Protein AF-A0A8S2XFM6-F1 (afdb_monomer)

Organism: NCBI:txid1234261

Structure (mmCIF, N/CA/C/O backbone):
data_AF-A0A8S2XFM6-F1
#
_entry.id   AF-A0A8S2XFM6-F1
#
loop_
_atom_site.group_PDB
_atom_site.id
_atom_site.type_symbol
_atom_site.label_atom_id
_atom_site.label_alt_id
_atom_site.label_comp_id
_atom_site.label_asym_id
_atom_site.label_entity_id
_atom_site.label_seq_id
_atom_site.pdbx_PDB_ins_code
_atom_site.Cartn_x
_atom_site.Cartn_y
_atom_site.Cartn_z
_atom_site.occupancy
_atom_site.B_iso_or_equiv
_atom_site.auth_seq_id
_atom_site.auth_comp_id
_atom_site.auth_asym_id
_atom_site.auth_atom_id
_atom_site.pdbx_PDB_model_num
ATOM 1 N N . TYR A 1 1 ? 22.076 5.250 -36.187 1.00 33.84 1 TYR A N 1
ATOM 2 C CA . TYR A 1 1 ? 21.238 4.184 -36.767 1.00 33.84 1 TYR A CA 1
ATOM 3 C C . TYR A 1 1 ? 21.844 2.830 -36.434 1.00 33.84 1 TYR A C 1
ATOM 5 O O . TYR A 1 1 ? 22.755 2.388 -37.119 1.00 33.84 1 TYR A O 1
ATOM 13 N N . THR A 1 2 ? 21.359 2.186 -35.376 1.00 26.98 2 THR A N 1
ATOM 14 C CA . THR A 1 2 ? 21.616 0.768 -35.087 1.00 26.98 2 THR A CA 1
ATOM 15 C C . THR A 1 2 ? 20.265 0.102 -34.856 1.00 26.98 2 THR A C 1
ATOM 17 O O . THR A 1 2 ? 19.577 0.386 -33.878 1.00 26.98 2 THR A O 1
ATOM 20 N N . LYS A 1 3 ? 19.882 -0.708 -35.849 1.00 36.84 3 LYS A N 1
ATOM 21 C CA . LYS A 1 3 ? 18.716 -1.589 -35.895 1.00 36.84 3 LYS A CA 1
ATOM 22 C C . LYS A 1 3 ? 18.904 -2.732 -34.899 1.00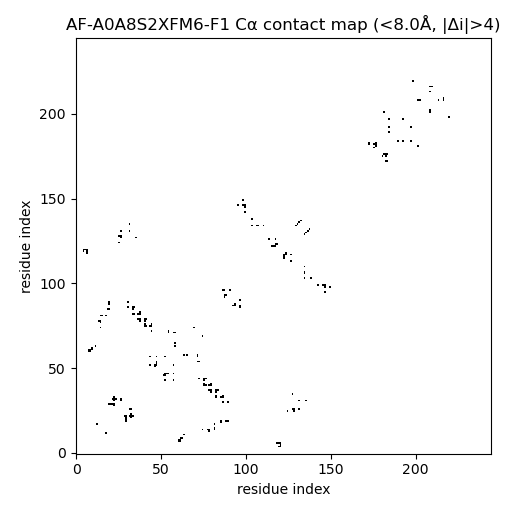 36.84 3 LYS A C 1
ATOM 24 O O . LYS A 1 3 ? 19.622 -3.680 -35.189 1.00 36.84 3 LYS A O 1
ATOM 29 N N . THR A 1 4 ? 18.234 -2.641 -33.770 1.00 32.41 4 THR A N 1
ATOM 30 C CA . THR A 1 4 ? 17.730 -3.788 -33.011 1.00 32.41 4 THR A CA 1
ATOM 31 C C . THR A 1 4 ? 16.447 -3.274 -32.398 1.00 32.41 4 THR A C 1
ATOM 33 O O . THR A 1 4 ? 16.505 -2.264 -31.694 1.00 32.41 4 THR A O 1
ATOM 36 N N . ASP A 1 5 ? 15.311 -3.887 -32.709 1.00 33.56 5 ASP A N 1
ATOM 37 C CA . ASP A 1 5 ? 14.055 -3.582 -32.033 1.00 33.56 5 ASP A CA 1
ATOM 38 C C . ASP A 1 5 ? 14.267 -3.844 -30.540 1.00 33.56 5 ASP A C 1
ATOM 40 O O . ASP A 1 5 ? 14.489 -4.974 -30.111 1.00 33.56 5 ASP A O 1
ATOM 44 N N . ARG A 1 6 ? 14.373 -2.762 -29.765 1.00 42.41 6 ARG A N 1
ATOM 45 C CA . ARG A 1 6 ? 14.670 -2.830 -28.333 1.00 42.41 6 ARG A CA 1
ATOM 46 C C . ARG A 1 6 ? 13.347 -3.011 -27.613 1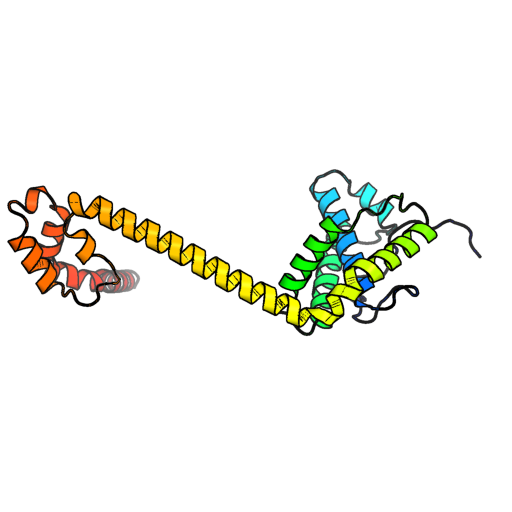.00 42.41 6 ARG A C 1
ATOM 48 O O . ARG A 1 6 ? 12.529 -2.105 -27.687 1.00 42.41 6 ARG A O 1
ATOM 55 N N . PHE A 1 7 ? 13.128 -4.155 -26.976 1.00 35.81 7 PHE A N 1
ATOM 56 C CA . PHE A 1 7 ? 11.939 -4.418 -26.164 1.00 35.81 7 PHE A CA 1
ATOM 57 C C . PHE A 1 7 ? 12.303 -4.368 -24.680 1.00 35.81 7 PHE A C 1
ATOM 59 O O . PHE A 1 7 ? 13.313 -4.950 -24.284 1.00 35.81 7 PHE A O 1
ATOM 66 N N . GLY A 1 8 ? 11.459 -3.726 -23.869 1.00 45.66 8 GLY A N 1
ATOM 67 C CA . GLY A 1 8 ? 11.515 -3.817 -22.410 1.00 45.66 8 GLY A CA 1
ATOM 68 C C . GLY A 1 8 ? 11.900 -2.537 -21.666 1.00 45.66 8 GLY A C 1
ATOM 69 O O . GLY A 1 8 ? 12.249 -1.507 -22.244 1.00 45.66 8 GLY A O 1
ATOM 70 N N . TYR A 1 9 ? 11.791 -2.651 -20.343 1.00 49.25 9 TYR A N 1
ATOM 71 C CA . TYR A 1 9 ? 12.163 -1.667 -19.335 1.00 49.25 9 TYR A CA 1
ATOM 72 C C . TYR A 1 9 ? 13.649 -1.298 -19.472 1.00 49.25 9 TYR A C 1
ATOM 74 O O . TYR A 1 9 ? 14.533 -2.139 -19.315 1.00 49.25 9 TYR A O 1
ATOM 82 N N . HIS A 1 10 ? 13.932 -0.030 -19.767 1.00 53.34 10 HIS A N 1
ATOM 83 C CA . HIS A 1 10 ? 15.290 0.472 -19.967 1.00 53.34 10 HIS A CA 1
ATOM 84 C C . HIS A 1 10 ? 15.589 1.626 -19.019 1.00 53.34 10 HIS A C 1
ATOM 86 O O . HIS A 1 10 ? 15.812 2.757 -19.447 1.00 53.34 10 HIS A O 1
ATOM 92 N N . ASN A 1 11 ? 15.630 1.337 -17.722 1.00 55.06 11 ASN A N 1
ATOM 93 C CA . ASN A 1 11 ? 16.271 2.240 -16.781 1.00 55.06 11 ASN A CA 1
ATOM 94 C C . ASN A 1 11 ? 17.649 1.682 -16.412 1.00 55.06 11 ASN A C 1
ATOM 96 O O . ASN A 1 11 ? 17.785 0.801 -15.574 1.00 55.06 11 ASN A O 1
ATOM 100 N N . SER A 1 12 ? 18.700 2.156 -17.083 1.00 56.75 12 SER A N 1
ATOM 101 C CA . SER A 1 12 ? 20.083 1.815 -16.710 1.00 56.75 12 SER A CA 1
ATOM 102 C C . SER A 1 12 ? 20.593 2.640 -15.526 1.00 56.75 12 SER A C 1
ATOM 104 O O . SER A 1 12 ? 21.687 2.391 -15.018 1.00 56.75 12 SER A O 1
ATOM 106 N N . THR A 1 13 ? 19.833 3.655 -15.124 1.00 66.94 13 THR A N 1
ATOM 107 C CA . THR A 1 13 ? 20.157 4.570 -14.032 1.00 66.94 13 THR A CA 1
ATOM 108 C C . THR A 1 13 ? 19.847 3.901 -12.698 1.00 66.94 13 THR A C 1
ATOM 110 O O . THR A 1 13 ? 18.855 3.187 -12.574 1.00 66.94 13 THR A O 1
ATOM 113 N N . THR A 1 14 ? 20.701 4.097 -11.693 1.00 72.25 14 THR A N 1
ATOM 114 C CA . THR A 1 14 ? 20.430 3.575 -10.346 1.00 72.25 14 THR A CA 1
ATOM 115 C C . THR A 1 14 ? 19.328 4.391 -9.668 1.00 72.25 14 THR A C 1
ATOM 117 O O . THR A 1 14 ? 19.101 5.552 -10.021 1.00 72.25 14 THR A O 1
ATOM 120 N N . ALA A 1 15 ? 18.662 3.806 -8.669 1.00 76.50 15 ALA A N 1
ATOM 121 C CA . ALA A 1 15 ? 17.601 4.470 -7.907 1.00 76.50 15 ALA A CA 1
ATOM 122 C C . ALA A 1 15 ? 18.050 5.831 -7.337 1.00 76.50 15 ALA A C 1
ATOM 124 O O . ALA A 1 15 ? 17.305 6.803 -7.389 1.00 76.50 15 ALA A O 1
ATOM 125 N N . GLU A 1 16 ? 19.304 5.936 -6.892 1.00 76.56 16 GLU A N 1
ATOM 126 C CA . GLU A 1 16 ? 19.903 7.168 -6.352 1.00 76.56 16 GLU A CA 1
ATOM 127 C C . GLU A 1 16 ? 19.892 8.351 -7.331 1.00 76.56 16 GLU A C 1
ATOM 129 O O . GLU A 1 16 ? 19.824 9.499 -6.905 1.00 76.56 16 GLU A O 1
ATOM 134 N N . HIS A 1 17 ? 19.934 8.081 -8.637 1.00 81.25 17 HIS A N 1
ATOM 135 C CA . HIS A 1 17 ? 19.951 9.111 -9.678 1.00 81.25 17 HIS A CA 1
ATOM 136 C C . HIS A 1 17 ? 18.553 9.442 -10.215 1.00 81.25 17 HIS A C 1
ATOM 138 O O . HIS A 1 17 ? 18.427 10.294 -11.090 1.00 81.25 17 HIS A O 1
ATOM 144 N N . SER A 1 18 ? 17.508 8.768 -9.726 1.00 82.06 18 SER A N 1
ATOM 145 C CA . SER A 1 18 ? 16.130 9.032 -10.143 1.00 82.06 18 SER A CA 1
ATOM 146 C C . SER A 1 18 ? 15.598 10.305 -9.481 1.00 82.06 18 SER A C 1
ATOM 148 O O . SER A 1 18 ? 15.635 10.434 -8.255 1.00 82.06 18 SER A O 1
ATOM 150 N N . THR A 1 19 ? 15.072 11.232 -10.284 1.00 85.44 19 THR A N 1
ATOM 151 C CA . THR A 1 19 ? 14.598 12.551 -9.833 1.00 85.44 19 THR A CA 1
ATOM 152 C C . THR A 1 19 ? 13.091 12.732 -9.995 1.00 85.44 19 THR A C 1
ATOM 154 O O . THR A 1 19 ? 12.458 12.121 -10.852 1.00 85.44 19 THR A O 1
ATOM 157 N N . ILE A 1 20 ? 12.486 13.640 -9.232 1.00 83.38 20 ILE A N 1
ATOM 158 C CA . ILE A 1 20 ? 11.045 13.931 -9.318 1.00 83.38 20 ILE A CA 1
ATOM 159 C C . ILE A 1 20 ? 10.577 14.379 -10.720 1.00 83.38 20 ILE A C 1
ATOM 161 O O . ILE A 1 20 ? 9.401 14.256 -11.057 1.00 83.38 20 ILE A O 1
ATOM 165 N N . HIS A 1 21 ? 11.494 14.868 -11.561 1.00 83.19 21 HIS A N 1
ATOM 166 C CA . HIS A 1 21 ? 11.188 15.398 -12.889 1.00 83.19 21 HIS A CA 1
ATOM 167 C C . HIS A 1 21 ? 11.388 14.396 -14.028 1.00 83.19 21 HIS A C 1
ATOM 169 O O . HIS A 1 21 ? 11.011 14.707 -15.162 1.00 83.19 21 HIS A O 1
ATOM 175 N N . ASP A 1 22 ? 11.969 13.220 -13.766 1.00 82.00 22 ASP A N 1
ATOM 176 C CA . ASP A 1 22 ? 12.196 12.251 -14.839 1.00 82.00 22 ASP A CA 1
ATOM 177 C C . ASP A 1 22 ? 10.857 11.784 -15.416 1.00 82.00 22 ASP A C 1
ATOM 179 O O . ASP A 1 22 ? 9.915 11.459 -14.688 1.00 82.00 22 ASP A O 1
ATOM 183 N N . LYS A 1 23 ? 10.792 11.726 -16.745 1.00 83.25 23 LYS A N 1
ATOM 184 C CA . LYS A 1 23 ? 9.661 11.167 -17.478 1.00 83.25 23 LYS A CA 1
ATOM 185 C C . LYS A 1 23 ? 10.080 10.688 -18.859 1.00 83.25 23 LYS A C 1
ATOM 187 O O . LYS A 1 23 ? 11.007 11.234 -19.461 1.00 83.25 23 LYS A O 1
ATOM 192 N N . SER A 1 24 ? 9.342 9.724 -19.398 1.00 81.12 24 SER A N 1
ATOM 193 C CA . SER A 1 24 ? 9.423 9.384 -20.818 1.00 81.12 24 SER A CA 1
ATOM 194 C C . SER A 1 24 ? 8.937 10.556 -21.677 1.00 81.12 24 SER A C 1
ATOM 196 O O . SER A 1 24 ? 7.996 11.259 -21.310 1.00 81.12 24 SER A O 1
ATOM 198 N N . ALA A 1 25 ? 9.551 10.761 -22.846 1.00 81.25 25 ALA A N 1
ATOM 199 C CA . ALA A 1 25 ? 9.266 11.912 -23.711 1.00 81.25 25 ALA A CA 1
ATOM 200 C C . ALA A 1 25 ? 7.799 11.997 -24.176 1.00 81.25 25 ALA A C 1
ATOM 202 O O . ALA A 1 25 ? 7.307 13.083 -24.471 1.00 81.25 25 ALA A O 1
ATOM 203 N N . HIS A 1 26 ? 7.109 10.859 -24.253 1.00 82.12 26 HIS A N 1
ATOM 204 C CA . HIS A 1 26 ? 5.716 10.762 -24.688 1.00 82.12 26 HIS A CA 1
ATOM 205 C C . HIS A 1 26 ? 4.689 10.847 -23.556 1.00 82.12 26 HIS A C 1
ATOM 207 O O . HIS A 1 26 ? 3.500 10.862 -23.865 1.00 82.12 26 HIS A O 1
ATOM 213 N N . LEU A 1 27 ? 5.129 10.886 -22.294 1.00 84.06 27 LEU A N 1
ATOM 214 C CA . LEU A 1 27 ? 4.267 11.084 -21.130 1.00 84.06 27 LEU A CA 1
ATOM 215 C C . LEU A 1 27 ? 4.189 12.569 -20.780 1.00 84.06 27 LEU A C 1
ATOM 217 O O . LEU A 1 27 ? 5.178 13.313 -20.844 1.00 84.06 27 LEU A O 1
ATOM 221 N N . ASN A 1 28 ? 3.006 13.018 -20.382 1.00 83.50 28 ASN A N 1
ATOM 222 C CA . ASN A 1 28 ? 2.765 14.415 -20.060 1.00 83.50 28 ASN A CA 1
ATOM 223 C C . ASN A 1 28 ? 3.267 14.751 -18.656 1.00 83.50 28 ASN A C 1
ATOM 225 O O . ASN A 1 28 ? 3.984 15.746 -18.492 1.00 83.50 28 ASN A O 1
ATOM 229 N N . LYS A 1 29 ? 2.967 13.899 -17.669 1.00 82.31 29 LYS A N 1
ATOM 230 C CA . LYS A 1 29 ? 3.246 14.147 -16.247 1.00 82.31 29 LYS A CA 1
ATOM 231 C C . LYS A 1 29 ? 4.350 13.205 -15.712 1.00 82.31 29 LYS A C 1
ATOM 233 O O . LYS A 1 29 ? 4.309 12.007 -15.986 1.00 82.31 29 LYS A O 1
ATOM 238 N N . PRO A 1 30 ? 5.321 13.700 -14.912 1.00 84.56 30 PRO A N 1
ATOM 239 C CA . PRO A 1 30 ? 6.314 12.847 -14.239 1.00 84.56 30 PRO A CA 1
ATOM 240 C C . PRO A 1 30 ? 5.697 11.794 -13.315 1.00 84.56 30 PRO A C 1
ATOM 242 O O . PRO A 1 30 ? 6.190 10.672 -13.239 1.00 84.56 30 PRO A O 1
ATOM 245 N N . MET A 1 31 ? 4.563 12.119 -12.685 1.00 84.75 31 MET A N 1
ATOM 246 C CA . MET A 1 31 ? 3.794 11.172 -11.873 1.00 84.75 31 MET A CA 1
ATOM 247 C C . MET A 1 31 ? 3.438 9.900 -12.653 1.00 84.75 31 MET A C 1
ATOM 249 O O . MET A 1 31 ? 3.543 8.796 -12.128 1.00 84.75 31 MET A O 1
ATOM 253 N N . SER A 1 32 ? 3.085 10.041 -13.932 1.00 86.06 32 SER A N 1
ATOM 254 C CA . SER A 1 32 ? 2.709 8.914 -14.783 1.00 86.06 32 SER A CA 1
ATOM 255 C C . SER A 1 32 ? 3.846 7.943 -14.995 1.00 86.06 32 SER A C 1
ATOM 257 O O . SER A 1 32 ? 3.671 6.734 -14.865 1.00 86.06 32 SER A O 1
ATOM 259 N N . PHE A 1 33 ? 5.030 8.492 -15.254 1.00 86.75 33 PHE A N 1
ATOM 260 C CA . PHE A 1 33 ? 6.241 7.703 -15.357 1.00 86.75 33 PHE A CA 1
ATOM 261 C C . PHE A 1 33 ? 6.520 6.967 -14.045 1.00 86.75 33 PHE A C 1
ATOM 263 O O . PHE A 1 33 ? 6.713 5.757 -14.066 1.00 86.75 33 PHE A O 1
ATOM 270 N N . ARG A 1 34 ? 6.469 7.666 -12.904 1.00 88.00 34 ARG A N 1
ATOM 271 C CA . ARG A 1 34 ? 6.759 7.080 -11.587 1.00 88.00 34 ARG A CA 1
ATOM 272 C C . ARG A 1 34 ? 5.821 5.940 -11.226 1.00 88.00 34 ARG A C 1
ATOM 274 O O . ARG A 1 34 ? 6.283 4.895 -10.778 1.00 88.00 34 ARG A O 1
ATOM 281 N N . LEU A 1 35 ? 4.529 6.107 -11.481 1.00 87.06 35 LEU A N 1
ATOM 282 C CA . LEU A 1 35 ? 3.547 5.068 -11.205 1.00 87.06 35 LEU A CA 1
ATOM 283 C C . LEU A 1 35 ? 3.766 3.862 -12.114 1.00 87.06 35 LEU A C 1
ATOM 285 O O . LEU A 1 35 ? 3.947 2.765 -11.601 1.00 87.06 35 LEU A O 1
ATOM 289 N N . LEU A 1 36 ? 3.853 4.043 -13.435 1.00 86.44 36 LEU A N 1
ATOM 290 C CA . LEU A 1 36 ? 4.125 2.943 -14.374 1.00 86.44 36 LEU A CA 1
ATOM 291 C C . LEU A 1 36 ? 5.401 2.167 -14.015 1.00 86.44 36 LEU A C 1
ATOM 293 O O . LEU A 1 36 ? 5.438 0.937 -14.080 1.00 86.44 36 LEU A O 1
ATOM 297 N N . HIS A 1 37 ? 6.435 2.887 -13.595 1.00 87.38 37 HIS A N 1
ATOM 298 C CA . HIS A 1 37 ? 7.712 2.333 -13.170 1.00 87.38 37 HIS A CA 1
ATOM 299 C C . HIS A 1 37 ? 7.575 1.499 -11.887 1.00 87.38 37 HIS A C 1
ATOM 301 O O . HIS A 1 37 ? 7.987 0.338 -11.852 1.00 87.38 37 HIS A O 1
ATOM 307 N N . MET A 1 38 ? 6.889 2.039 -10.879 1.00 88.81 38 MET A N 1
ATOM 308 C CA . MET A 1 38 ? 6.550 1.352 -9.631 1.00 88.81 38 MET A CA 1
ATOM 309 C C . MET A 1 38 ? 5.681 0.101 -9.868 1.00 88.81 38 MET A C 1
ATOM 311 O O . MET A 1 38 ? 5.954 -0.966 -9.311 1.00 88.81 38 MET A O 1
ATOM 315 N N . PHE A 1 39 ? 4.667 0.193 -10.733 1.00 86.12 39 PHE A N 1
ATOM 316 C CA . PHE A 1 39 ? 3.824 -0.931 -11.160 1.00 86.12 39 PHE A CA 1
ATOM 317 C C . PHE A 1 39 ? 4.656 -2.028 -11.833 1.00 86.12 39 PHE A C 1
ATOM 319 O O . PHE A 1 39 ? 4.538 -3.206 -11.506 1.00 86.12 39 PHE A O 1
ATOM 326 N N . THR A 1 40 ? 5.552 -1.648 -12.739 1.00 87.19 40 THR A N 1
ATOM 327 C CA . THR A 1 40 ? 6.415 -2.604 -13.441 1.00 87.19 40 THR A CA 1
ATOM 328 C C . THR A 1 40 ? 7.343 -3.334 -12.465 1.00 87.19 40 THR A C 1
ATOM 330 O O . THR A 1 40 ? 7.458 -4.560 -12.511 1.00 87.19 40 THR A O 1
ATOM 333 N N . HIS A 1 41 ? 7.960 -2.609 -11.528 1.00 87.81 41 HIS A N 1
ATOM 334 C CA . HIS A 1 41 ? 8.828 -3.200 -10.510 1.00 87.81 41 HIS A CA 1
ATOM 335 C C . HIS A 1 41 ? 8.099 -4.127 -9.552 1.00 87.81 41 HIS A C 1
ATOM 337 O O . HIS A 1 41 ? 8.576 -5.233 -9.304 1.00 87.81 41 HIS A O 1
ATOM 343 N N . SER A 1 42 ? 6.944 -3.703 -9.037 1.00 89.31 42 SER A N 1
ATOM 344 C CA . SER A 1 42 ? 6.137 -4.535 -8.140 1.00 89.31 42 SER A CA 1
ATOM 345 C C . SER A 1 42 ? 5.703 -5.836 -8.814 1.00 89.31 42 SER A C 1
ATOM 347 O O . SER A 1 42 ? 5.806 -6.891 -8.194 1.00 89.31 42 SER A O 1
ATOM 349 N N . MET A 1 43 ? 5.334 -5.802 -10.099 1.00 87.38 43 MET A N 1
ATOM 350 C CA . MET A 1 43 ? 5.009 -7.015 -10.855 1.00 87.38 43 MET A CA 1
ATOM 351 C C . MET A 1 43 ? 6.211 -7.952 -11.015 1.00 87.38 43 MET A C 1
ATOM 353 O O . MET A 1 43 ? 6.069 -9.155 -10.807 1.00 87.38 43 MET A O 1
ATOM 357 N N . PHE A 1 44 ? 7.406 -7.440 -11.329 1.00 88.19 44 PHE A N 1
ATOM 358 C CA . PHE A 1 44 ? 8.602 -8.288 -11.409 1.00 88.19 44 PHE A CA 1
ATOM 359 C C . PHE A 1 44 ? 9.002 -8.880 -10.056 1.00 88.19 44 PHE A C 1
ATOM 361 O O . PHE A 1 44 ? 9.345 -10.061 -9.991 1.00 88.19 44 PHE A O 1
ATOM 368 N N . ILE A 1 45 ? 8.920 -8.093 -8.979 1.00 89.00 45 ILE A N 1
ATOM 369 C CA . ILE A 1 45 ? 9.167 -8.570 -7.613 1.00 89.00 45 ILE A CA 1
ATOM 370 C C . ILE A 1 45 ? 8.173 -9.681 -7.264 1.00 89.00 45 ILE A C 1
ATOM 372 O O . ILE A 1 45 ? 8.595 -10.750 -6.831 1.00 89.00 45 ILE A O 1
ATOM 376 N N . LEU A 1 46 ? 6.879 -9.466 -7.514 1.00 89.62 46 LEU A N 1
ATOM 377 C CA . LEU A 1 46 ? 5.827 -10.441 -7.234 1.00 89.62 46 LEU A CA 1
ATOM 378 C C . LEU A 1 46 ? 6.045 -11.748 -8.004 1.00 89.62 46 LEU A C 1
ATOM 380 O O . LEU A 1 46 ? 6.024 -12.825 -7.414 1.00 89.62 46 LEU A O 1
ATOM 384 N N . LEU A 1 47 ? 6.283 -11.671 -9.315 1.00 88.62 47 LEU A N 1
ATOM 385 C CA . LEU A 1 47 ? 6.504 -12.855 -10.150 1.00 88.62 47 LEU A CA 1
ATOM 386 C C . LEU A 1 47 ? 7.749 -13.642 -9.720 1.00 88.62 47 LEU A C 1
ATOM 388 O O . LEU A 1 47 ? 7.740 -14.874 -9.756 1.00 88.62 47 LEU A O 1
ATOM 392 N N . TYR A 1 48 ? 8.797 -12.951 -9.276 1.00 88.06 48 TYR A N 1
ATOM 393 C CA . TYR A 1 48 ? 9.987 -13.580 -8.714 1.00 88.06 48 TYR A CA 1
ATOM 394 C C . TYR A 1 48 ? 9.716 -14.244 -7.357 1.00 88.06 48 TYR A C 1
ATOM 396 O O . TYR A 1 48 ? 10.070 -15.405 -7.159 1.00 88.06 48 TYR A O 1
ATOM 404 N N . GLU A 1 49 ? 9.049 -13.553 -6.427 1.00 88.00 49 GLU A N 1
ATOM 405 C CA . GLU A 1 49 ? 8.726 -14.098 -5.098 1.00 88.00 49 GLU A CA 1
ATOM 406 C C . GLU A 1 49 ? 7.779 -15.306 -5.185 1.00 88.00 49 GLU A C 1
ATOM 408 O O . GLU A 1 49 ? 7.918 -16.270 -4.428 1.00 88.00 49 GLU A O 1
ATOM 413 N N . LEU A 1 50 ? 6.885 -15.311 -6.175 1.00 92.12 50 LEU A N 1
ATOM 414 C CA . LEU A 1 50 ? 6.016 -16.441 -6.509 1.00 92.12 50 LEU A CA 1
ATOM 415 C C . LEU A 1 50 ? 6.712 -17.550 -7.321 1.00 92.12 50 LEU A C 1
ATOM 417 O O . LEU A 1 50 ? 6.076 -18.553 -7.642 1.00 92.12 50 LEU A O 1
ATOM 421 N N . LYS A 1 51 ? 8.008 -17.408 -7.627 1.00 89.75 51 LYS A N 1
ATOM 422 C CA . LYS A 1 51 ? 8.828 -18.370 -8.389 1.00 89.75 51 LYS A CA 1
ATOM 423 C C . LYS A 1 51 ? 8.366 -18.609 -9.833 1.00 89.75 51 LYS A C 1
ATOM 425 O O . LYS A 1 51 ? 8.686 -19.645 -10.411 1.00 89.75 51 LYS A O 1
ATOM 430 N N . TYR A 1 52 ? 7.643 -17.658 -10.425 1.00 89.31 52 TYR A N 1
ATOM 431 C CA . TYR A 1 52 ? 7.355 -17.655 -11.865 1.00 89.31 52 TYR A CA 1
ATOM 432 C C . TYR A 1 52 ? 8.540 -17.148 -12.693 1.00 89.31 52 TYR A C 1
ATOM 434 O O . TYR A 1 52 ? 8.637 -17.485 -13.869 1.00 89.31 52 TYR A O 1
ATOM 442 N N . LEU A 1 53 ? 9.428 -16.351 -12.088 1.00 87.44 53 LEU A N 1
ATOM 443 C CA . LEU A 1 53 ? 10.673 -15.876 -12.692 1.00 87.44 53 LEU A CA 1
ATOM 444 C C . LEU A 1 53 ? 11.871 -16.317 -11.849 1.00 87.44 53 LEU A C 1
ATOM 446 O O . LEU A 1 53 ? 11.839 -16.229 -10.621 1.00 87.44 53 LEU A O 1
ATOM 450 N N . SER A 1 54 ? 12.934 -16.760 -12.513 1.00 87.06 54 SER A N 1
ATOM 451 C CA . SER A 1 54 ? 14.245 -16.982 -11.903 1.00 87.06 54 SER A CA 1
ATOM 452 C C . SER A 1 54 ? 15.083 -15.697 -11.880 1.00 87.06 54 SER A C 1
ATOM 454 O O . SER A 1 54 ? 14.742 -14.694 -12.512 1.00 87.06 54 SER A O 1
ATOM 456 N N . GLU A 1 55 ? 16.213 -15.717 -11.166 1.00 84.06 55 GLU A N 1
ATOM 457 C CA . GLU A 1 55 ? 17.173 -14.603 -11.196 1.00 84.06 55 GLU A CA 1
ATOM 458 C C . GLU A 1 55 ? 17.689 -14.363 -12.626 1.00 84.06 55 GLU A C 1
ATOM 460 O O . GLU A 1 55 ? 17.771 -13.218 -13.061 1.00 84.06 55 GLU A O 1
ATOM 465 N N . ASP A 1 56 ? 17.953 -15.429 -13.390 1.00 84.25 56 ASP A N 1
ATOM 466 C CA . ASP A 1 56 ? 18.423 -15.335 -14.777 1.00 84.25 56 ASP A CA 1
ATOM 467 C C . ASP A 1 56 ? 17.377 -14.696 -15.702 1.00 84.25 56 ASP A C 1
ATOM 469 O O . ASP A 1 56 ? 17.733 -13.914 -16.590 1.00 84.25 56 ASP A O 1
ATOM 473 N N . ASP A 1 57 ? 16.089 -14.974 -15.476 1.00 84.25 57 ASP A N 1
ATOM 474 C CA . ASP A 1 57 ? 14.997 -14.333 -16.215 1.00 84.25 57 ASP A CA 1
ATOM 475 C C . ASP A 1 57 ? 14.951 -12.830 -15.921 1.00 84.25 57 ASP A C 1
ATOM 477 O O . ASP A 1 57 ? 14.849 -12.015 -16.840 1.00 84.25 57 ASP A O 1
ATOM 481 N N . LEU A 1 58 ? 15.094 -12.435 -14.651 1.00 81.69 58 LEU A N 1
ATOM 482 C CA . LEU A 1 58 ? 15.143 -11.023 -14.266 1.00 81.69 58 LEU A CA 1
ATOM 483 C C . LEU A 1 58 ? 16.362 -10.298 -14.853 1.00 81.69 58 LEU A C 1
ATOM 485 O O . LEU A 1 58 ? 16.240 -9.153 -15.297 1.00 81.69 58 LEU A O 1
ATOM 489 N N . ILE A 1 59 ? 17.530 -10.946 -14.887 1.00 80.94 59 ILE A N 1
ATOM 490 C CA . ILE A 1 59 ? 18.745 -10.399 -15.514 1.00 80.94 59 ILE A CA 1
ATOM 491 C C . ILE A 1 59 ? 18.492 -10.115 -16.997 1.00 80.94 59 ILE A C 1
ATOM 493 O O . ILE A 1 59 ? 18.822 -9.031 -17.489 1.00 80.94 59 ILE A O 1
ATOM 497 N N . GLN A 1 60 ? 17.883 -11.069 -17.705 1.00 79.00 60 GLN A N 1
ATOM 498 C CA . GLN A 1 60 ? 17.560 -10.923 -19.122 1.00 79.00 60 GLN A CA 1
ATOM 499 C C . GLN A 1 60 ? 16.527 -9.817 -19.363 1.00 79.00 60 GLN A C 1
ATOM 501 O O . GLN A 1 60 ? 16.734 -8.972 -20.234 1.00 79.00 60 GLN A O 1
ATOM 506 N N . LEU A 1 61 ? 15.453 -9.777 -18.570 1.00 75.50 61 LEU A N 1
ATOM 507 C CA . LEU A 1 61 ? 14.369 -8.799 -18.707 1.00 75.50 61 LEU A CA 1
ATOM 508 C C . LEU A 1 61 ? 14.817 -7.364 -18.410 1.00 75.50 61 LEU A C 1
ATOM 510 O O . LEU A 1 61 ? 14.401 -6.436 -19.100 1.00 75.50 61 LEU A O 1
ATOM 514 N N . THR A 1 62 ? 15.686 -7.174 -17.416 1.00 71.69 62 THR A N 1
ATOM 515 C CA . THR A 1 62 ? 16.226 -5.849 -17.055 1.00 71.69 62 THR A CA 1
ATOM 516 C C . THR A 1 62 ? 17.416 -5.429 -17.923 1.00 71.69 62 THR A C 1
ATOM 518 O O . THR A 1 62 ? 17.878 -4.291 -17.829 1.00 71.69 62 THR A O 1
ATOM 521 N N . GLN A 1 63 ? 17.929 -6.337 -18.766 1.00 67.69 63 GLN A N 1
ATOM 522 C CA . GLN A 1 63 ? 19.092 -6.148 -19.643 1.00 67.69 63 GLN A CA 1
ATOM 523 C C . GLN A 1 63 ? 20.320 -5.559 -18.929 1.00 67.69 63 GLN A C 1
ATOM 525 O O . GLN A 1 63 ? 21.153 -4.862 -19.524 1.00 67.69 63 GLN A O 1
ATOM 530 N N . ARG A 1 64 ? 20.450 -5.822 -17.627 1.00 62.03 64 ARG A N 1
ATOM 531 C CA . ARG A 1 64 ? 21.510 -5.240 -16.814 1.00 62.03 64 ARG A CA 1
ATOM 532 C C . ARG A 1 64 ? 22.784 -6.059 -16.994 1.00 62.03 64 ARG A C 1
ATOM 534 O O . ARG A 1 64 ? 22.828 -7.245 -16.683 1.00 62.03 64 ARG A O 1
ATOM 541 N N . LYS A 1 65 ? 23.870 -5.413 -17.433 1.00 53.72 65 LYS A N 1
ATOM 542 C CA . LYS A 1 65 ? 25.220 -5.956 -17.221 1.00 53.72 65 LYS A CA 1
ATOM 543 C C . LYS A 1 65 ? 25.525 -5.830 -15.734 1.00 53.72 65 LYS A C 1
ATOM 545 O O . LYS A 1 65 ? 25.951 -4.768 -15.284 1.00 53.72 65 LYS A O 1
ATOM 550 N N . ILE A 1 66 ? 25.252 -6.876 -14.964 1.00 53.16 66 ILE A N 1
ATOM 551 C CA . ILE A 1 66 ? 25.583 -6.910 -13.539 1.00 53.16 66 ILE A CA 1
ATOM 552 C C . ILE A 1 66 ? 27.096 -7.047 -13.413 1.00 53.16 66 ILE A C 1
ATOM 554 O O . ILE A 1 66 ? 27.647 -8.133 -13.304 1.00 53.16 66 ILE A O 1
ATOM 558 N N . ASN A 1 67 ? 27.776 -5.909 -13.443 1.00 51.78 67 ASN A N 1
ATOM 559 C CA . ASN A 1 67 ? 29.110 -5.773 -12.890 1.00 51.78 67 ASN A CA 1
ATOM 560 C C . ASN A 1 67 ? 28.937 -5.183 -11.493 1.00 51.78 67 ASN A C 1
ATOM 562 O O . ASN A 1 67 ? 29.126 -3.981 -11.350 1.00 51.78 67 ASN A O 1
ATOM 566 N N . THR A 1 68 ? 28.466 -5.957 -10.507 1.00 48.06 68 THR A N 1
ATOM 567 C CA . THR A 1 68 ? 28.651 -5.724 -9.054 1.00 48.06 68 THR A CA 1
ATOM 568 C C . THR A 1 68 ? 27.804 -6.682 -8.208 1.00 48.06 68 THR A C 1
ATOM 570 O O . THR A 1 68 ? 26.780 -7.197 -8.629 1.00 48.06 68 THR A O 1
ATOM 573 N N . THR A 1 69 ? 28.281 -6.896 -6.990 1.00 50.53 69 THR A N 1
ATOM 574 C CA . THR A 1 69 ? 27.882 -7.743 -5.853 1.00 50.53 69 THR A CA 1
ATOM 575 C C . THR A 1 69 ? 26.414 -7.732 -5.370 1.00 50.53 69 THR A C 1
ATOM 577 O O . THR A 1 69 ? 26.149 -8.259 -4.291 1.00 50.53 69 THR A O 1
ATOM 580 N N . SER A 1 70 ? 25.450 -7.171 -6.104 1.00 63.78 70 SER A N 1
ATOM 581 C CA . SER A 1 70 ? 24.059 -6.990 -5.642 1.00 63.78 70 SER A CA 1
ATOM 582 C C . SER A 1 70 ? 23.055 -7.745 -6.521 1.00 63.78 70 SER A C 1
ATOM 584 O O . SER A 1 70 ? 23.147 -7.679 -7.745 1.00 63.78 70 SER A O 1
ATOM 586 N N . SER A 1 71 ? 22.081 -8.433 -5.909 1.00 78.69 71 SER A N 1
ATOM 587 C CA . SER A 1 71 ? 21.035 -9.181 -6.631 1.00 78.69 71 SER A CA 1
ATOM 588 C C . SER A 1 71 ? 20.099 -8.261 -7.429 1.00 78.69 71 SER A C 1
ATOM 590 O O . SER A 1 71 ? 19.883 -7.100 -7.063 1.00 78.69 71 SER A O 1
ATOM 592 N N . VAL A 1 72 ? 19.507 -8.773 -8.515 1.00 79.62 72 VAL A N 1
ATOM 593 C CA . VAL A 1 72 ? 18.512 -8.034 -9.317 1.00 79.62 72 VAL A CA 1
ATOM 594 C C . VAL A 1 72 ? 17.266 -7.749 -8.497 1.00 79.62 72 VAL A C 1
ATOM 596 O O . VAL A 1 72 ? 16.687 -6.671 -8.609 1.00 79.62 72 VAL A O 1
ATOM 599 N N . ASN A 1 73 ? 16.897 -8.670 -7.607 1.00 82.19 73 ASN A N 1
ATOM 600 C CA . ASN A 1 73 ? 15.801 -8.456 -6.672 1.00 82.19 73 ASN A CA 1
ATOM 601 C C . ASN A 1 73 ? 16.018 -7.204 -5.800 1.00 82.19 73 ASN A C 1
ATOM 603 O O . ASN A 1 73 ? 15.112 -6.384 -5.676 1.00 82.19 73 ASN A O 1
ATOM 607 N N . LEU A 1 74 ? 17.228 -7.012 -5.258 1.00 85.44 74 LEU A N 1
ATOM 608 C CA . LEU A 1 74 ? 17.551 -5.828 -4.455 1.00 85.44 74 LEU A CA 1
ATOM 609 C C . LEU A 1 74 ? 17.480 -4.544 -5.289 1.00 85.44 74 LEU A C 1
ATOM 611 O O . LEU A 1 74 ? 16.990 -3.522 -4.821 1.00 85.44 74 LEU A O 1
ATOM 615 N N . TYR A 1 75 ? 17.928 -4.598 -6.543 1.00 83.56 75 TYR A N 1
ATOM 616 C CA . TYR A 1 75 ? 17.804 -3.475 -7.469 1.00 83.56 75 TYR A CA 1
ATOM 617 C C . TYR A 1 75 ? 16.341 -3.073 -7.702 1.00 83.56 75 TYR A C 1
ATOM 619 O O . TYR A 1 75 ? 16.011 -1.894 -7.574 1.00 83.56 75 TYR A O 1
ATOM 627 N N . LEU A 1 76 ? 15.468 -4.043 -7.989 1.00 86.81 76 LEU A N 1
ATOM 628 C CA . LEU A 1 76 ? 14.040 -3.795 -8.200 1.00 86.81 76 LEU A CA 1
ATOM 629 C C . LEU A 1 76 ? 13.382 -3.220 -6.940 1.00 86.81 76 LEU A C 1
ATOM 631 O O . LEU A 1 76 ? 12.616 -2.265 -7.040 1.00 86.81 76 LEU A O 1
ATOM 635 N N . LYS A 1 77 ? 13.718 -3.756 -5.758 1.00 89.44 77 LYS A N 1
ATOM 636 C CA . LYS A 1 77 ? 13.213 -3.262 -4.466 1.00 89.44 77 LYS A CA 1
ATOM 637 C C . LYS A 1 77 ? 13.629 -1.817 -4.205 1.00 89.44 77 LYS A C 1
ATOM 639 O O . LYS A 1 77 ? 12.770 -0.986 -3.935 1.00 89.44 77 LYS A O 1
ATOM 644 N N . ASN A 1 78 ? 14.907 -1.492 -4.399 1.00 89.50 78 ASN A N 1
ATOM 645 C CA . ASN A 1 78 ? 15.405 -0.128 -4.212 1.00 89.50 78 ASN A CA 1
ATOM 646 C C . ASN A 1 78 ? 14.730 0.871 -5.161 1.00 89.50 78 ASN A C 1
ATOM 648 O O . ASN A 1 78 ? 14.438 1.999 -4.770 1.00 89.50 78 ASN A O 1
ATOM 652 N N . HIS A 1 79 ? 14.482 0.479 -6.415 1.00 87.94 79 HIS A N 1
ATOM 653 C CA . HIS A 1 79 ? 13.754 1.341 -7.340 1.00 87.94 79 HIS A CA 1
ATOM 654 C C . HIS A 1 79 ? 12.285 1.495 -6.957 1.00 87.94 79 HIS A C 1
ATOM 656 O O . HIS A 1 79 ? 11.796 2.617 -6.958 1.00 87.94 79 HIS A O 1
ATOM 662 N N . PHE A 1 80 ? 11.605 0.408 -6.587 1.00 90.94 80 PHE A N 1
ATOM 663 C CA . PHE A 1 80 ? 10.228 0.467 -6.103 1.00 90.94 80 PHE A CA 1
ATOM 664 C C . PHE A 1 80 ? 10.091 1.413 -4.900 1.00 90.94 80 PHE A C 1
ATOM 666 O O . PHE A 1 80 ? 9.253 2.310 -4.918 1.00 90.94 80 PHE A O 1
ATOM 673 N N . GLU A 1 81 ? 10.953 1.273 -3.889 1.00 91.19 81 GLU A N 1
ATOM 674 C CA . GLU A 1 81 ? 10.969 2.152 -2.714 1.00 91.19 81 GLU A CA 1
ATOM 675 C C . GLU A 1 81 ? 11.225 3.614 -3.096 1.00 91.19 81 GLU A C 1
ATOM 677 O O . GLU A 1 81 ? 10.551 4.519 -2.598 1.00 91.19 81 GLU A O 1
ATOM 682 N N . LYS A 1 82 ? 12.159 3.854 -4.024 1.00 91.06 82 LYS A N 1
ATOM 683 C CA . LYS A 1 82 ? 12.446 5.202 -4.514 1.00 91.06 82 LYS A CA 1
ATOM 684 C C . LYS A 1 82 ? 11.273 5.801 -5.284 1.00 91.06 82 LYS A C 1
ATOM 686 O O . LYS A 1 82 ? 10.989 6.983 -5.109 1.00 91.06 82 LYS A O 1
ATOM 691 N N . ASP A 1 83 ? 10.593 5.025 -6.120 1.00 89.06 83 ASP A N 1
ATOM 692 C CA . ASP A 1 83 ? 9.414 5.501 -6.841 1.00 89.06 83 ASP A CA 1
ATOM 693 C C . ASP A 1 83 ? 8.270 5.819 -5.871 1.00 89.06 83 ASP A C 1
ATOM 695 O O . ASP A 1 83 ? 7.667 6.878 -6.009 1.00 89.06 83 ASP A O 1
ATOM 699 N N . CYS A 1 84 ? 8.036 4.992 -4.843 1.00 88.25 84 CYS A N 1
ATOM 700 C CA . CYS A 1 84 ? 7.088 5.297 -3.764 1.00 88.25 84 CYS A CA 1
ATOM 701 C C . CYS A 1 84 ? 7.416 6.633 -3.082 1.00 88.25 84 CYS A C 1
ATOM 703 O O . CYS A 1 84 ? 6.538 7.481 -2.927 1.00 88.25 84 CYS A O 1
ATOM 705 N N . GLN A 1 85 ? 8.686 6.846 -2.718 1.00 89.88 85 GLN A N 1
ATOM 706 C CA . GLN A 1 85 ? 9.139 8.105 -2.127 1.00 89.88 85 GLN A CA 1
ATOM 707 C C . GLN A 1 85 ? 8.856 9.293 -3.059 1.00 89.88 85 GLN A C 1
ATOM 709 O O . GLN A 1 85 ? 8.284 10.290 -2.631 1.00 89.88 85 GLN A O 1
ATOM 714 N N . LEU A 1 86 ? 9.234 9.186 -4.336 1.00 89.19 86 LEU A N 1
ATOM 715 C CA . LEU A 1 86 ? 9.046 10.259 -5.313 1.00 89.19 86 LEU A CA 1
ATOM 716 C C . LEU A 1 86 ? 7.563 10.538 -5.585 1.00 89.19 86 LEU A C 1
ATOM 718 O O . LEU A 1 86 ? 7.197 11.690 -5.782 1.00 89.19 86 LEU A O 1
ATOM 722 N N . VAL A 1 87 ? 6.701 9.518 -5.571 1.00 86.75 87 VAL A N 1
ATOM 723 C CA . VAL A 1 87 ? 5.246 9.704 -5.665 1.00 86.75 87 VAL A CA 1
ATOM 724 C C . VAL A 1 87 ? 4.741 10.530 -4.485 1.00 86.75 87 VAL A C 1
ATOM 726 O O . VAL A 1 87 ? 4.024 11.503 -4.703 1.00 86.75 87 VAL A O 1
ATOM 729 N N . TYR A 1 88 ? 5.140 10.202 -3.254 1.00 85.06 88 TYR A N 1
ATOM 730 C CA . TYR A 1 88 ? 4.732 10.975 -2.077 1.00 85.06 88 TYR A CA 1
ATOM 731 C C . TYR A 1 88 ? 5.252 12.415 -2.102 1.00 85.06 88 TYR A C 1
ATOM 733 O O . TYR A 1 88 ? 4.505 13.329 -1.759 1.00 85.06 88 TYR A O 1
ATOM 741 N N . GLU A 1 89 ? 6.474 12.633 -2.594 1.00 85.88 89 GLU A N 1
ATOM 742 C CA . GLU A 1 89 ? 7.015 13.979 -2.811 1.00 85.88 89 GLU A CA 1
ATOM 743 C C . GLU A 1 89 ? 6.203 14.773 -3.852 1.00 85.88 89 GLU A C 1
ATOM 745 O O . GLU A 1 89 ? 5.969 15.962 -3.655 1.00 85.88 89 GLU A O 1
ATOM 750 N N . ILE A 1 90 ? 5.732 14.144 -4.939 1.00 81.75 90 ILE A N 1
ATOM 751 C CA . ILE A 1 90 ? 4.888 14.817 -5.948 1.00 81.75 90 ILE A CA 1
ATOM 752 C C . ILE A 1 90 ? 3.513 15.179 -5.377 1.00 81.75 90 ILE A C 1
ATOM 754 O O . ILE A 1 90 ? 2.953 16.209 -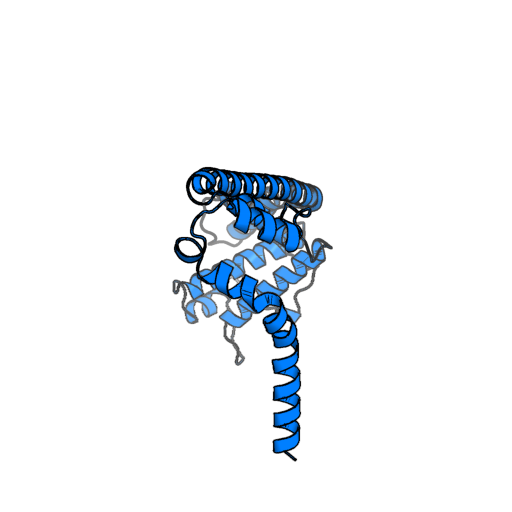5.748 1.00 81.75 90 ILE A O 1
ATOM 758 N N . LEU A 1 91 ? 2.957 14.330 -4.512 1.00 78.00 91 LEU A N 1
ATOM 759 C CA . LEU A 1 91 ? 1.653 14.563 -3.889 1.00 78.00 91 LEU A CA 1
ATOM 760 C C . LEU A 1 91 ? 1.690 15.626 -2.783 1.00 78.00 91 LEU A C 1
ATOM 762 O O . LEU A 1 91 ? 0.623 16.053 -2.350 1.00 78.00 91 LEU A O 1
ATOM 766 N N . ASP A 1 92 ? 2.881 16.034 -2.328 1.00 75.44 92 ASP A N 1
ATOM 767 C CA . ASP A 1 92 ? 3.079 16.935 -1.182 1.00 75.44 92 ASP A CA 1
ATOM 768 C C . ASP A 1 92 ? 2.367 16.446 0.102 1.00 75.44 92 ASP A C 1
ATOM 770 O O . ASP A 1 92 ? 1.992 17.223 0.979 1.00 75.44 92 ASP A O 1
ATOM 774 N N . ASP A 1 93 ? 2.164 15.127 0.227 1.00 67.69 93 ASP A N 1
ATOM 775 C CA . ASP A 1 93 ? 1.526 14.503 1.390 1.00 67.69 93 ASP A CA 1
ATOM 776 C C . ASP A 1 93 ? 2.079 13.093 1.658 1.00 67.69 93 ASP A C 1
ATOM 778 O O . ASP A 1 93 ? 1.578 12.067 1.180 1.00 67.69 93 ASP A O 1
ATOM 782 N N . ASN A 1 94 ? 3.108 13.048 2.506 1.00 62.94 94 ASN A N 1
ATOM 783 C CA . ASN A 1 94 ? 3.748 11.810 2.958 1.00 62.94 94 ASN A CA 1
ATOM 784 C C . ASN A 1 94 ? 2.850 10.938 3.850 1.00 62.94 94 ASN A C 1
ATOM 786 O O . ASN A 1 94 ? 3.143 9.758 4.037 1.00 62.94 94 ASN A O 1
ATOM 790 N N . ASN A 1 95 ? 1.779 1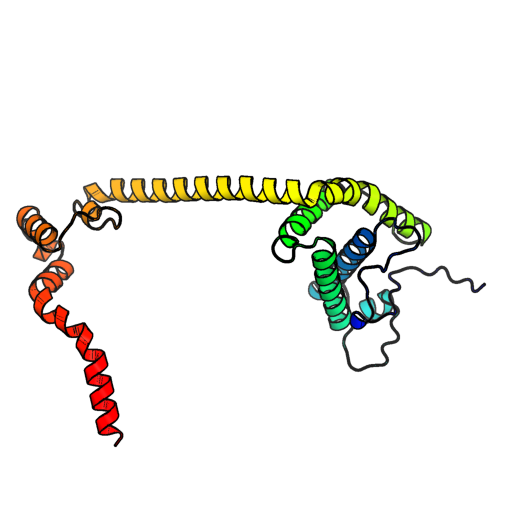1.491 4.424 1.00 63.59 95 ASN A N 1
ATOM 791 C CA . ASN A 1 95 ? 0.948 10.772 5.384 1.00 63.59 95 ASN A CA 1
ATOM 792 C C . ASN A 1 95 ? -0.255 10.106 4.728 1.00 63.59 95 ASN A C 1
ATOM 794 O O . ASN A 1 95 ? -0.721 9.098 5.251 1.00 63.59 95 ASN A O 1
ATOM 798 N N . THR A 1 96 ? -0.765 10.628 3.610 1.00 66.88 96 THR A N 1
ATOM 799 C CA . THR A 1 96 ? -2.003 10.109 3.000 1.00 66.88 96 THR A CA 1
ATOM 800 C C . THR A 1 96 ? -1.856 9.610 1.567 1.00 66.88 96 THR A C 1
ATOM 802 O O . THR A 1 96 ? -2.774 8.960 1.066 1.00 66.88 96 THR A O 1
ATOM 805 N N . GLY A 1 97 ? -0.687 9.776 0.935 1.00 70.56 97 GLY A N 1
ATOM 806 C CA . GLY A 1 97 ? -0.449 9.294 -0.430 1.00 70.56 97 GLY A CA 1
ATOM 807 C C . GLY A 1 97 ? -0.722 7.796 -0.636 1.00 70.56 97 GLY A C 1
ATOM 808 O O . GLY A 1 97 ? -1.130 7.382 -1.718 1.00 70.56 97 GLY A O 1
ATOM 809 N N . HIS A 1 98 ? -0.582 6.972 0.408 1.00 77.69 98 HIS A N 1
ATOM 810 C CA . HIS A 1 98 ? -0.901 5.541 0.356 1.00 77.69 98 HIS A CA 1
ATOM 811 C C . HIS A 1 98 ? -2.401 5.256 0.132 1.00 77.69 98 HIS A C 1
ATOM 813 O O . HIS A 1 98 ? -2.741 4.256 -0.499 1.00 77.69 98 HIS A O 1
ATOM 819 N N . ILE A 1 99 ? -3.299 6.131 0.607 1.00 73.00 99 ILE A N 1
ATOM 820 C CA . ILE A 1 99 ? -4.755 6.028 0.391 1.00 73.00 99 ILE A CA 1
ATOM 821 C C . ILE A 1 99 ? -5.067 6.246 -1.088 1.00 73.00 99 ILE A C 1
ATOM 823 O O . ILE A 1 99 ? -5.831 5.491 -1.690 1.00 73.00 99 ILE A O 1
ATOM 827 N N . TRP A 1 100 ? -4.436 7.258 -1.683 1.00 75.69 100 TRP A N 1
ATOM 828 C CA . TRP A 1 100 ? -4.593 7.544 -3.102 1.00 75.69 100 TRP A CA 1
ATOM 829 C C . TRP A 1 100 ? -4.040 6.417 -3.972 1.00 75.69 100 TRP A C 1
ATOM 831 O O . TRP A 1 100 ? -4.726 5.964 -4.883 1.00 75.69 100 TRP A O 1
ATOM 841 N N . LEU A 1 101 ? -2.856 5.890 -3.637 1.00 78.38 101 LEU A N 1
ATOM 842 C CA . LEU A 1 101 ? -2.302 4.713 -4.308 1.00 78.38 101 LEU A CA 1
ATOM 843 C C . LEU A 1 101 ? -3.265 3.524 -4.250 1.00 78.38 101 LEU A C 1
ATOM 845 O O . LEU A 1 101 ? -3.546 2.928 -5.283 1.00 78.38 101 LEU A O 1
ATOM 849 N N . TYR A 1 102 ? -3.815 3.204 -3.075 1.00 76.12 102 TYR A N 1
ATOM 850 C CA . TYR A 1 102 ? -4.790 2.121 -2.915 1.00 76.12 102 TYR A CA 1
ATOM 851 C C . TYR A 1 102 ? -6.017 2.297 -3.823 1.00 76.12 102 TYR A C 1
ATOM 853 O O . TYR A 1 102 ? -6.420 1.360 -4.515 1.00 76.12 102 TYR A O 1
ATOM 861 N N . LYS A 1 103 ? -6.587 3.506 -3.870 1.00 73.94 103 LYS A N 1
ATOM 862 C CA . LYS A 1 103 ? -7.729 3.812 -4.740 1.00 73.94 103 LYS A CA 1
ATOM 863 C C . LYS A 1 103 ? -7.364 3.687 -6.219 1.00 73.94 103 LYS A C 1
ATOM 865 O O . LYS A 1 103 ? -8.117 3.078 -6.977 1.00 73.94 103 LYS A O 1
ATOM 870 N N . LEU A 1 104 ? -6.193 4.190 -6.604 1.00 77.62 104 LEU A N 1
ATOM 871 C CA . LEU A 1 104 ? -5.674 4.084 -7.963 1.00 77.62 104 LEU A CA 1
ATOM 872 C C . LEU A 1 104 ? -5.501 2.618 -8.384 1.00 77.62 104 LEU A C 1
ATOM 874 O O . LEU A 1 104 ? -5.950 2.234 -9.459 1.00 77.62 104 LEU A O 1
ATOM 878 N N . PHE A 1 105 ? -4.912 1.784 -7.520 1.00 76.69 105 PHE A N 1
ATOM 879 C CA . PHE A 1 105 ? -4.764 0.346 -7.758 1.00 76.69 105 PHE A CA 1
ATOM 880 C C . PHE A 1 105 ? -6.122 -0.342 -7.941 1.00 76.69 105 PHE A C 1
ATOM 882 O O . PHE A 1 105 ? -6.299 -1.102 -8.892 1.00 76.69 105 PHE A O 1
ATOM 889 N N . ASN A 1 106 ? -7.109 -0.043 -7.096 1.00 71.88 106 ASN A N 1
ATOM 890 C CA . ASN A 1 106 ? -8.453 -0.597 -7.269 1.00 71.88 106 ASN A CA 1
ATOM 891 C C . ASN A 1 106 ? -9.070 -0.181 -8.609 1.00 71.88 106 ASN A C 1
ATOM 893 O O . ASN A 1 106 ? -9.590 -1.024 -9.331 1.00 71.88 106 ASN A O 1
ATOM 897 N N . HIS A 1 107 ? -8.930 1.087 -8.997 1.00 72.75 107 HIS A N 1
ATOM 898 C CA . HIS A 1 107 ? -9.448 1.568 -10.275 1.00 72.75 107 HIS A CA 1
ATOM 899 C C . HIS A 1 107 ? -8.742 0.932 -11.480 1.00 72.75 107 HIS A C 1
ATOM 901 O O . HIS A 1 107 ? -9.368 0.661 -12.505 1.00 72.75 107 HIS A O 1
ATOM 907 N N . THR A 1 108 ? -7.442 0.630 -11.361 1.00 70.25 108 THR A N 1
ATOM 908 C CA . THR A 1 108 ? -6.726 -0.095 -12.417 1.00 70.25 108 THR A CA 1
ATOM 909 C C . THR A 1 108 ? -7.287 -1.494 -12.659 1.00 70.25 108 THR A C 1
ATOM 911 O O . THR A 1 108 ? -7.325 -1.916 -13.811 1.00 70.25 108 THR A O 1
ATOM 914 N N . LEU A 1 109 ? -7.770 -2.192 -11.625 1.00 67.50 109 LEU A N 1
ATOM 915 C CA . LEU A 1 109 ? -8.360 -3.529 -11.775 1.00 67.50 109 LEU A CA 1
ATOM 916 C C . LEU A 1 109 ? -9.673 -3.505 -12.569 1.00 67.50 109 LEU A C 1
ATOM 918 O O . LEU A 1 109 ? -9.933 -4.436 -13.329 1.00 67.50 109 LEU A O 1
ATOM 922 N N . ASP A 1 110 ? -10.453 -2.433 -12.433 1.00 65.44 110 ASP A N 1
ATOM 923 C CA . ASP A 1 110 ? -11.753 -2.289 -13.096 1.00 65.44 110 ASP A CA 1
ATOM 924 C C . ASP A 1 110 ? -11.634 -1.809 -14.553 1.00 65.44 110 ASP A C 1
ATOM 926 O O . ASP A 1 110 ? -12.518 -2.063 -15.372 1.00 65.44 110 ASP A O 1
ATOM 930 N N . ILE A 1 111 ? -10.549 -1.101 -14.889 1.00 65.75 111 ILE A N 1
ATOM 931 C CA . ILE A 1 111 ? -10.407 -0.398 -16.174 1.00 65.75 111 ILE A CA 1
ATOM 932 C C . ILE A 1 111 ? -9.400 -1.045 -17.126 1.00 65.75 111 ILE A C 1
ATOM 934 O O . ILE A 1 111 ? -9.555 -0.923 -18.345 1.00 65.75 111 ILE A O 1
ATOM 938 N N . LEU A 1 112 ? -8.376 -1.749 -16.631 1.00 63.28 112 LEU A N 1
ATOM 939 C CA . LEU A 1 112 ? -7.372 -2.370 -17.501 1.00 63.28 112 LEU A CA 1
ATOM 940 C C . LEU A 1 112 ? -7.888 -3.656 -18.162 1.00 63.28 112 LEU A C 1
ATOM 942 O O . LEU A 1 112 ? -7.456 -4.772 -17.885 1.00 63.28 112 LEU A O 1
ATOM 946 N N . HIS A 1 113 ? -8.744 -3.475 -19.158 1.00 61.62 113 HIS A N 1
ATOM 947 C CA . HIS A 1 113 ? -8.965 -4.433 -20.232 1.00 61.62 113 HIS A CA 1
ATOM 948 C C . HIS A 1 113 ? -8.250 -3.936 -21.486 1.00 61.62 113 HIS A C 1
ATOM 950 O O . HIS A 1 113 ? -8.881 -3.526 -22.456 1.00 61.62 113 HIS A O 1
ATOM 956 N N . LEU A 1 114 ? -6.916 -3.928 -21.459 1.00 58.19 114 LEU A N 1
ATOM 957 C CA . LEU A 1 114 ? -6.115 -3.580 -22.632 1.00 58.19 114 LEU A CA 1
ATOM 958 C C . LEU A 1 114 ? -5.708 -4.870 -23.359 1.00 58.19 114 LEU A C 1
ATOM 960 O O . LEU A 1 114 ? -4.770 -5.544 -22.930 1.00 58.19 114 LEU A O 1
ATOM 964 N N . PRO A 1 115 ? -6.414 -5.268 -24.436 1.00 54.25 115 PRO A N 1
ATOM 965 C CA . PRO A 1 115 ? -6.018 -6.421 -25.226 1.00 54.25 115 PRO A CA 1
ATOM 966 C C . PRO A 1 115 ? -4.728 -6.100 -25.982 1.00 54.25 115 PRO A C 1
ATOM 968 O O . PRO A 1 115 ? -4.665 -5.142 -26.750 1.00 54.25 115 PRO A O 1
ATOM 971 N N . GLY A 1 116 ? -3.701 -6.927 -25.811 1.00 63.34 116 GLY A N 1
ATOM 972 C CA . GLY A 1 116 ? -2.492 -6.815 -26.616 1.00 63.34 116 GLY A CA 1
ATOM 973 C C . GLY A 1 116 ? -1.259 -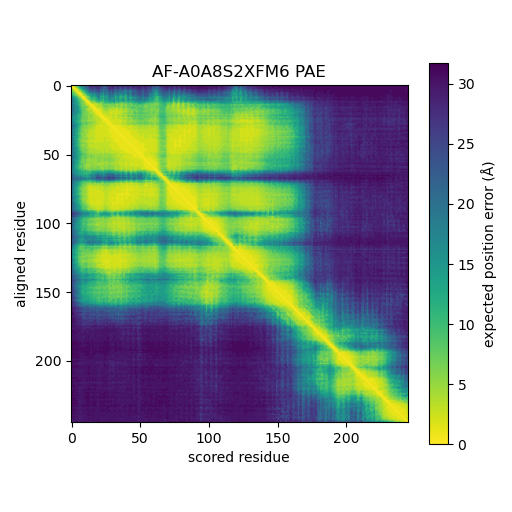7.394 -25.945 1.00 63.34 116 GLY A C 1
ATOM 974 O O . GLY A 1 116 ? -1.187 -7.530 -24.728 1.00 63.34 116 GLY A O 1
ATOM 975 N N . ILE A 1 117 ? -0.270 -7.736 -26.764 1.00 70.44 117 ILE A N 1
ATOM 976 C CA . ILE A 1 117 ? 1.054 -8.136 -26.294 1.00 70.44 117 ILE A CA 1
ATOM 977 C C . ILE A 1 117 ? 1.943 -6.888 -26.339 1.00 70.44 117 ILE A C 1
ATOM 979 O O . ILE A 1 117 ? 2.046 -6.230 -27.379 1.00 70.44 117 ILE A O 1
ATOM 983 N N . LEU A 1 118 ? 2.625 -6.576 -25.234 1.00 76.25 118 LEU A N 1
ATOM 984 C CA . LEU A 1 118 ? 3.602 -5.479 -25.133 1.00 76.25 118 LEU A CA 1
ATOM 985 C C . LEU A 1 118 ? 4.947 -5.852 -25.785 1.00 76.25 118 LEU A C 1
ATOM 987 O O . LEU A 1 118 ? 6.021 -5.634 -25.235 1.00 76.25 118 LEU A O 1
ATOM 991 N N . ASN A 1 119 ? 4.888 -6.458 -26.969 1.00 74.62 119 ASN A N 1
ATOM 992 C CA . ASN A 1 119 ? 6.042 -6.966 -27.705 1.00 74.62 119 ASN A CA 1
ATOM 993 C C . ASN A 1 119 ? 6.625 -5.952 -28.690 1.00 74.62 119 ASN A C 1
ATOM 995 O O . ASN A 1 119 ? 7.488 -6.335 -29.467 1.00 74.62 119 ASN A O 1
ATOM 999 N N . THR A 1 120 ? 6.140 -4.705 -28.725 1.00 77.81 120 THR A N 1
ATOM 1000 C CA . THR A 1 120 ? 6.740 -3.639 -29.534 1.00 77.81 120 THR A CA 1
ATOM 1001 C C . THR A 1 120 ? 6.815 -2.316 -28.793 1.00 77.81 120 THR A C 1
ATOM 1003 O O . THR A 1 120 ? 5.947 -2.020 -27.979 1.00 77.81 120 THR A O 1
ATOM 1006 N N . ASN A 1 121 ? 7.815 -1.481 -29.106 1.00 78.50 121 ASN A N 1
ATOM 1007 C CA . ASN A 1 121 ? 7.906 -0.126 -28.543 1.00 78.50 121 ASN A CA 1
ATOM 1008 C C . ASN A 1 121 ? 6.669 0.716 -28.855 1.00 78.50 121 ASN A C 1
ATOM 1010 O O . ASN A 1 121 ? 6.247 1.505 -28.021 1.00 78.50 121 ASN A O 1
ATOM 1014 N N . ALA A 1 122 ? 6.071 0.536 -30.035 1.00 82.19 122 ALA A N 1
ATOM 1015 C CA . ALA A 1 122 ? 4.825 1.208 -30.381 1.00 82.19 122 ALA A CA 1
ATOM 1016 C C . ALA A 1 122 ? 3.687 0.787 -29.437 1.00 82.19 122 ALA A C 1
ATOM 1018 O O . ALA A 1 122 ? 2.999 1.654 -28.905 1.00 82.19 122 ALA A O 1
ATOM 1019 N N . ASN A 1 123 ? 3.552 -0.517 -29.167 1.00 81.69 123 ASN A N 1
ATOM 1020 C CA . ASN A 1 123 ? 2.543 -1.040 -28.244 1.00 81.69 123 ASN A CA 1
ATOM 1021 C C . ASN A 1 123 ? 2.795 -0.580 -26.803 1.00 81.69 123 ASN A C 1
ATOM 1023 O O . ASN A 1 123 ? 1.848 -0.220 -26.114 1.00 81.69 123 ASN A O 1
ATOM 1027 N N . VAL A 1 124 ? 4.055 -0.548 -26.357 1.00 81.69 124 VAL A N 1
ATOM 1028 C CA . VAL A 1 124 ? 4.427 -0.042 -25.025 1.00 81.69 124 VAL A CA 1
ATOM 1029 C C . VAL A 1 124 ? 4.085 1.441 -24.900 1.00 81.69 124 VAL A C 1
ATOM 1031 O O . VAL A 1 124 ? 3.382 1.823 -23.975 1.00 81.69 124 VAL A O 1
ATOM 1034 N N . ILE A 1 125 ? 4.490 2.275 -25.862 1.00 84.81 125 ILE A N 1
ATOM 1035 C CA . ILE A 1 125 ? 4.174 3.712 -25.852 1.00 84.81 125 ILE A CA 1
ATOM 1036 C C . ILE A 1 125 ? 2.660 3.938 -25.861 1.00 84.81 125 ILE A C 1
ATOM 1038 O O . ILE A 1 125 ? 2.162 4.813 -25.155 1.00 84.81 125 ILE A O 1
ATOM 1042 N N . GLN A 1 126 ? 1.921 3.173 -26.667 1.00 85.69 126 GLN A N 1
ATOM 1043 C CA . GLN A 1 126 ? 0.466 3.265 -26.716 1.00 85.69 126 GLN A CA 1
ATOM 1044 C C . GLN A 1 126 ? -0.161 2.891 -25.370 1.00 85.69 126 GLN A C 1
ATOM 1046 O O . GLN A 1 126 ? -1.015 3.628 -24.886 1.00 85.69 126 GLN A O 1
ATOM 1051 N N . PHE A 1 127 ? 0.297 1.800 -24.755 1.00 85.25 127 PHE A N 1
ATOM 1052 C CA . PHE A 1 127 ? -0.133 1.382 -23.425 1.00 85.25 127 PHE A CA 1
ATOM 1053 C C . PHE A 1 127 ? 0.134 2.468 -22.379 1.00 85.25 127 PHE A C 1
ATOM 1055 O O . PHE A 1 127 ? -0.774 2.847 -21.648 1.00 85.25 127 PHE A O 1
ATOM 1062 N N . GLU A 1 128 ? 1.349 3.016 -22.334 1.00 86.38 128 GLU A N 1
ATOM 1063 C CA . GLU A 1 128 ? 1.732 4.028 -21.345 1.00 86.38 128 GLU A CA 1
ATOM 1064 C C . GLU A 1 128 ? 0.905 5.316 -21.493 1.00 86.38 128 GLU A C 1
ATOM 1066 O O . GLU A 1 128 ? 0.494 5.902 -20.492 1.00 86.38 128 GLU A O 1
ATOM 1071 N N . LYS A 1 129 ? 0.597 5.731 -22.731 1.00 86.62 129 LYS A N 1
ATOM 1072 C CA . LYS A 1 129 ? -0.308 6.863 -22.993 1.00 86.62 129 LYS A CA 1
ATOM 1073 C C . LYS A 1 129 ? -1.738 6.577 -22.554 1.00 86.62 129 LYS A C 1
ATOM 1075 O O . LYS A 1 129 ? -2.338 7.406 -21.884 1.00 86.62 129 LYS A O 1
ATOM 1080 N N . GLN A 1 130 ? -2.271 5.406 -22.902 1.00 85.50 130 GLN A N 1
ATOM 1081 C CA . GLN A 1 130 ? -3.627 5.016 -22.510 1.00 85.50 130 GLN A CA 1
ATOM 1082 C C . GLN A 1 130 ? -3.761 4.902 -20.991 1.00 85.50 130 GLN A C 1
ATOM 1084 O O . GLN A 1 130 ? -4.773 5.325 -20.437 1.00 85.50 130 GLN A O 1
ATOM 1089 N N . PHE A 1 131 ? -2.736 4.381 -20.315 1.00 84.31 131 PHE A N 1
ATOM 1090 C CA . PHE A 1 131 ? -2.668 4.360 -18.860 1.00 84.31 131 PHE A CA 1
ATOM 1091 C C . PHE A 1 131 ? -2.702 5.782 -18.288 1.00 84.31 131 PHE A C 1
ATOM 1093 O O . PHE A 1 131 ? -3.522 6.068 -17.421 1.00 84.31 131 PHE A O 1
ATOM 1100 N N . GLU A 1 132 ? -1.870 6.696 -18.798 1.00 86.38 132 GLU A N 1
ATOM 1101 C CA . GLU A 1 132 ? -1.876 8.094 -18.353 1.00 86.38 132 GLU A CA 1
ATOM 1102 C C . GLU A 1 132 ? -3.245 8.767 -18.557 1.00 86.38 132 GLU A C 1
ATOM 1104 O O . GLU A 1 132 ? -3.777 9.380 -17.631 1.00 86.38 132 GLU A O 1
ATOM 1109 N N . GLU A 1 133 ? -3.840 8.615 -19.737 1.00 85.56 133 GLU A N 1
ATOM 1110 C CA . GLU A 1 133 ? -5.110 9.257 -20.084 1.00 85.56 133 GLU A CA 1
ATOM 1111 C C . GLU A 1 133 ? -6.296 8.694 -19.291 1.00 85.56 133 GLU A C 1
ATOM 1113 O O . GLU A 1 133 ? -7.154 9.457 -18.852 1.00 85.56 133 GLU A O 1
ATOM 1118 N N . THR A 1 134 ? -6.347 7.374 -19.096 1.00 79.62 134 THR A N 1
ATOM 1119 C CA . THR A 1 134 ? -7.528 6.702 -18.525 1.00 79.62 134 THR A CA 1
ATOM 1120 C C . THR A 1 134 ? -7.462 6.596 -17.005 1.00 79.62 134 THR A C 1
ATOM 1122 O O . THR A 1 134 ? -8.486 6.709 -16.339 1.00 79.62 134 THR A O 1
ATOM 1125 N N . ILE A 1 135 ? -6.268 6.366 -16.452 1.00 77.81 135 ILE A N 1
ATOM 1126 C CA . ILE A 1 135 ? -6.075 6.126 -15.018 1.00 77.81 135 ILE A CA 1
ATOM 1127 C C . ILE A 1 135 ? -5.595 7.392 -14.312 1.00 77.81 135 ILE A C 1
ATOM 1129 O O . ILE A 1 135 ? -5.994 7.653 -13.189 1.00 77.81 135 ILE A O 1
ATOM 1133 N N . LEU A 1 136 ? -4.723 8.201 -14.912 1.00 78.75 136 LEU A N 1
ATOM 1134 C CA . LEU A 1 136 ? -4.064 9.263 -14.144 1.00 78.75 136 LEU A CA 1
ATOM 1135 C C . LEU A 1 136 ? -4.723 10.619 -14.272 1.00 78.75 136 LEU A C 1
ATOM 1137 O O . LEU A 1 136 ? -4.791 11.344 -13.283 1.00 78.75 136 LEU A O 1
ATOM 1141 N N . PHE A 1 137 ? -5.206 10.988 -15.454 1.00 80.38 137 PHE A N 1
ATOM 1142 C CA . PHE A 1 137 ? -5.825 12.301 -15.629 1.00 80.38 137 PHE A CA 1
ATOM 1143 C C . PHE A 1 137 ? -7.083 12.479 -14.781 1.00 80.38 137 PHE A C 1
ATOM 1145 O O . PHE A 1 137 ? -7.258 13.549 -14.205 1.00 80.38 137 PHE A O 1
ATOM 1152 N N . SER A 1 138 ? -7.891 11.430 -14.630 1.00 69.31 138 SER A N 1
ATOM 1153 C CA . SER A 1 138 ? -9.089 11.440 -13.785 1.00 69.31 138 SER A CA 1
ATOM 1154 C C . SER A 1 138 ? -8.781 11.606 -12.295 1.00 69.31 138 SER A C 1
ATOM 1156 O O . SER A 1 138 ? -9.549 12.264 -11.605 1.00 69.31 138 SER A O 1
ATOM 1158 N N . HIS A 1 139 ? -7.668 11.045 -11.811 1.00 71.69 139 HIS A N 1
ATOM 1159 C CA . HIS A 1 139 ? -7.381 10.933 -10.375 1.00 71.69 139 HIS A CA 1
ATOM 1160 C C . HIS A 1 139 ? -6.356 11.931 -9.840 1.00 71.69 139 HIS A C 1
ATOM 1162 O O . HIS A 1 139 ? -6.307 12.180 -8.636 1.00 71.69 139 HIS A O 1
ATOM 1168 N N . ILE A 1 140 ? -5.500 12.492 -10.699 1.00 71.19 140 ILE A N 1
ATOM 1169 C CA . ILE A 1 140 ? -4.423 13.387 -10.253 1.00 71.19 140 ILE A CA 1
ATOM 1170 C C . ILE A 1 140 ? -4.916 14.806 -9.948 1.00 71.19 140 ILE A C 1
ATOM 1172 O O . ILE A 1 140 ? -4.279 15.531 -9.192 1.00 71.19 140 ILE A O 1
ATOM 1176 N N . GLU A 1 141 ? -6.042 15.217 -10.530 1.00 68.31 141 GLU A N 1
ATOM 1177 C CA . GLU A 1 141 ? -6.644 16.534 -10.279 1.00 68.31 141 GLU A CA 1
ATOM 1178 C C . GLU A 1 141 ? -7.599 16.512 -9.075 1.00 68.31 141 GLU A C 1
ATOM 1180 O O . GLU A 1 141 ? -7.878 17.553 -8.487 1.00 68.31 141 GLU A O 1
ATOM 1185 N N . SER A 1 142 ? -8.043 15.323 -8.664 1.00 69.00 142 SER A N 1
ATOM 1186 C CA . SER A 1 142 ? -9.013 15.087 -7.590 1.00 69.00 142 SER A CA 1
ATOM 1187 C C . SER A 1 142 ? -8.408 14.457 -6.330 1.00 69.00 142 SER A C 1
ATOM 1189 O O . SER A 1 142 ? -9.151 14.206 -5.384 1.00 69.00 142 SER A O 1
ATOM 1191 N N . VAL A 1 143 ? -7.086 14.225 -6.277 1.00 71.62 143 VAL A N 1
ATOM 1192 C CA . VAL A 1 143 ? -6.381 13.500 -5.193 1.00 71.62 143 VAL A CA 1
ATOM 1193 C C . VAL A 1 143 ? -6.893 13.876 -3.801 1.00 71.62 143 VAL A C 1
ATOM 1195 O O . VAL A 1 143 ? -7.277 13.004 -3.027 1.00 71.62 143 VAL A O 1
ATOM 1198 N N . ILE A 1 144 ? -6.912 15.175 -3.486 1.00 70.69 144 ILE A N 1
ATOM 1199 C CA . ILE A 1 144 ? -7.272 15.682 -2.155 1.00 70.69 144 ILE A CA 1
ATOM 1200 C C . ILE A 1 144 ? -8.728 15.334 -1.829 1.00 70.69 144 ILE A C 1
ATOM 1202 O O . ILE A 1 144 ? -9.009 14.751 -0.784 1.00 70.69 144 ILE A O 1
ATOM 1206 N N . THR A 1 145 ? -9.644 15.630 -2.754 1.00 76.62 145 THR A N 1
ATOM 1207 C CA . THR A 1 145 ? -11.073 15.329 -2.609 1.00 76.62 145 THR A CA 1
ATOM 1208 C C . THR A 1 145 ? -11.307 13.835 -2.425 1.00 76.62 145 THR A C 1
ATOM 1210 O O . THR A 1 145 ? -12.047 13.426 -1.538 1.00 76.62 145 THR A O 1
ATOM 1213 N N . GLU A 1 146 ? -10.624 13.006 -3.208 1.00 70.56 146 GLU A N 1
ATOM 1214 C CA . GLU A 1 146 ? -10.775 11.557 -3.150 1.00 70.56 146 GLU A CA 1
ATOM 1215 C C . GLU A 1 146 ? -10.266 10.944 -1.842 1.00 70.56 146 GLU A C 1
ATOM 1217 O O . GLU A 1 146 ? -10.867 9.997 -1.326 1.00 70.56 146 GLU A O 1
ATOM 1222 N N . ILE A 1 147 ? -9.167 11.471 -1.301 1.00 69.62 147 ILE A N 1
ATOM 1223 C CA . ILE A 1 147 ? -8.638 11.062 0.002 1.00 69.62 147 ILE A CA 1
ATOM 1224 C C . ILE A 1 147 ? -9.617 11.450 1.116 1.00 69.62 147 ILE A C 1
ATOM 1226 O O . ILE A 1 147 ? -9.860 10.654 2.027 1.00 69.62 147 ILE A O 1
ATOM 1230 N N . ASP A 1 148 ? -10.195 12.648 1.058 1.00 73.12 148 ASP A N 1
ATOM 1231 C CA . ASP A 1 148 ? -11.136 13.129 2.072 1.00 73.12 148 ASP A CA 1
ATOM 1232 C C . ASP A 1 148 ? -12.480 12.385 2.030 1.00 73.12 148 ASP A C 1
ATOM 1234 O O . ASP A 1 148 ? -13.039 12.051 3.083 1.00 73.12 148 ASP A O 1
ATOM 1238 N N . GLU A 1 149 ? -12.957 12.024 0.837 1.00 76.44 149 GLU A N 1
ATOM 1239 C CA . GLU A 1 149 ? -14.095 11.118 0.656 1.00 76.44 149 GLU A CA 1
ATOM 1240 C C . GLU A 1 149 ? -13.816 9.749 1.285 1.00 76.44 149 GLU A C 1
ATOM 1242 O O . GLU A 1 149 ? -14.622 9.254 2.077 1.00 76.44 149 GLU A O 1
ATOM 1247 N N . TYR A 1 150 ? -12.648 9.156 1.006 1.00 70.94 150 TYR A N 1
ATOM 1248 C CA . TYR A 1 150 ? -12.266 7.868 1.587 1.00 70.94 150 TYR A CA 1
ATOM 1249 C C . TYR A 1 150 ? -12.210 7.925 3.118 1.00 70.94 150 TYR A C 1
ATOM 1251 O O . TYR A 1 150 ? -12.742 7.041 3.790 1.00 70.94 150 TYR A O 1
ATOM 1259 N N . LYS A 1 151 ? -11.606 8.976 3.691 1.00 67.06 151 LYS A N 1
ATOM 1260 C CA . LYS A 1 151 ? -11.555 9.166 5.150 1.00 67.06 151 LYS A CA 1
ATOM 1261 C C . LYS A 1 151 ? -12.956 9.261 5.745 1.00 67.06 151 LYS A C 1
ATOM 1263 O O . LYS A 1 151 ? -13.215 8.628 6.765 1.00 67.06 151 LYS A O 1
ATOM 1268 N N . THR A 1 152 ? -13.848 10.019 5.110 1.00 71.81 152 THR A N 1
ATOM 1269 C CA . THR A 1 152 ? -15.243 10.168 5.549 1.00 71.81 152 THR A CA 1
ATOM 1270 C C . THR A 1 152 ? -15.954 8.817 5.585 1.00 71.81 152 THR A C 1
ATOM 1272 O O . THR A 1 152 ? -16.466 8.424 6.632 1.00 71.81 152 THR A O 1
ATOM 1275 N N . ILE A 1 153 ? -15.891 8.063 4.486 1.00 73.81 153 ILE A N 1
ATOM 1276 C CA . ILE A 1 153 ? -16.507 6.732 4.370 1.00 73.81 153 ILE A CA 1
ATOM 1277 C C . ILE A 1 153 ? -15.911 5.758 5.397 1.00 73.81 153 ILE A C 1
ATOM 1279 O O . ILE A 1 153 ? -16.633 5.008 6.052 1.00 73.81 153 ILE A O 1
ATOM 1283 N N . TYR A 1 154 ? -14.591 5.781 5.589 1.00 68.00 154 TYR A N 1
ATOM 1284 C CA . TYR A 1 154 ? -13.928 4.920 6.566 1.00 68.00 154 TYR A CA 1
ATOM 1285 C C . TYR A 1 154 ? -14.330 5.259 8.011 1.00 68.00 154 TYR A C 1
ATOM 1287 O O . TYR A 1 154 ? -14.548 4.358 8.821 1.00 68.00 154 TYR A O 1
ATOM 1295 N N . ILE A 1 155 ? -14.475 6.546 8.344 1.00 67.94 155 ILE A N 1
ATOM 1296 C CA . ILE A 1 155 ? -14.972 6.988 9.655 1.00 67.94 155 ILE A CA 1
ATOM 1297 C C . ILE A 1 155 ? -16.402 6.486 9.885 1.00 67.94 155 ILE A C 1
ATOM 1299 O O . ILE A 1 155 ? -16.705 6.004 10.979 1.00 67.94 155 ILE A O 1
ATOM 1303 N N . GLU A 1 156 ? -17.268 6.563 8.872 1.00 72.44 156 GLU A N 1
ATOM 1304 C CA . GLU A 1 156 ? -18.633 6.031 8.941 1.00 72.44 156 GLU A CA 1
ATOM 1305 C C . GLU A 1 156 ? -18.643 4.518 9.172 1.00 72.44 156 GLU A C 1
ATOM 1307 O O . GLU A 1 156 ? -19.323 4.051 10.087 1.00 72.44 156 GLU A O 1
ATOM 1312 N N . TYR A 1 157 ? -17.826 3.767 8.432 1.00 72.06 157 TYR A N 1
ATOM 1313 C CA . TYR A 1 157 ? -17.666 2.323 8.610 1.00 72.06 157 TYR A CA 1
ATOM 1314 C C . TYR A 1 157 ? -17.197 1.958 10.026 1.00 72.06 157 TYR A C 1
ATOM 1316 O O . TYR A 1 157 ? -17.806 1.120 10.691 1.00 72.06 157 TYR A O 1
ATOM 1324 N N . VAL A 1 158 ? -16.150 2.615 10.539 1.00 65.06 158 VAL A N 1
ATOM 1325 C CA . VAL A 1 158 ? -15.648 2.364 11.902 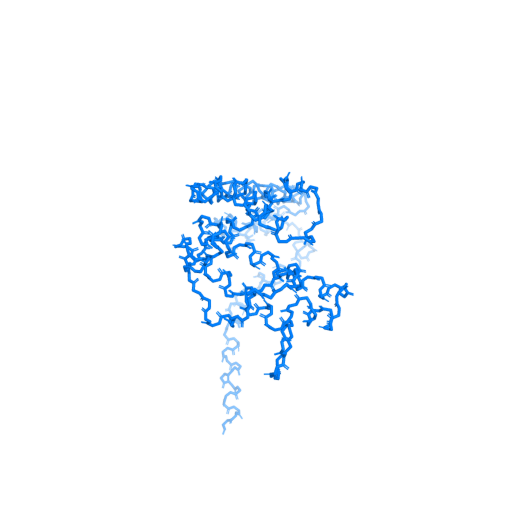1.00 65.06 158 VAL A CA 1
ATOM 1326 C C . VAL A 1 158 ? -16.710 2.703 12.945 1.00 65.06 158 VAL A C 1
ATOM 1328 O O . VAL A 1 158 ? -16.834 1.999 13.948 1.00 65.06 158 VAL A O 1
ATOM 1331 N N . ARG A 1 159 ? -17.481 3.773 12.730 1.00 69.00 159 ARG A N 1
ATOM 1332 C CA . ARG A 1 159 ? -18.575 4.156 13.624 1.00 69.00 159 ARG A CA 1
ATOM 1333 C C . ARG A 1 159 ? -19.684 3.108 13.630 1.00 69.00 159 ARG A C 1
ATOM 1335 O O . ARG A 1 159 ? -20.164 2.792 14.711 1.00 69.00 159 ARG A O 1
ATOM 1342 N N . GLN A 1 160 ? -20.063 2.579 12.468 1.00 68.31 160 GLN A N 1
ATOM 1343 C CA . GLN A 1 160 ? -21.062 1.514 12.346 1.00 68.31 160 GLN A CA 1
ATOM 1344 C C . GLN A 1 160 ? -20.581 0.223 13.011 1.00 68.31 160 GLN A C 1
ATOM 1346 O O . GLN A 1 160 ? -21.270 -0.284 13.887 1.00 68.31 160 GLN A O 1
ATOM 1351 N N . LYS A 1 161 ? -19.356 -0.229 12.716 1.00 67.44 161 LYS A N 1
ATOM 1352 C CA . LYS A 1 161 ? -18.780 -1.444 13.309 1.00 67.44 161 LYS A CA 1
ATOM 1353 C C . LYS A 1 161 ? -18.653 -1.358 14.830 1.00 67.44 161 LYS A C 1
ATOM 1355 O O . LYS A 1 161 ? -18.964 -2.309 15.528 1.00 67.44 161 LYS A O 1
ATOM 1360 N N . LYS A 1 162 ? -18.236 -0.205 15.367 1.00 65.75 162 LYS A N 1
ATOM 1361 C CA . LYS A 1 162 ? -18.209 0.021 16.823 1.00 65.75 162 LYS A CA 1
ATOM 1362 C C . LYS A 1 162 ? -19.604 0.039 17.442 1.00 65.75 162 LYS A C 1
ATOM 1364 O O . LYS A 1 162 ? -19.736 -0.295 18.613 1.00 65.75 162 LYS A O 1
ATOM 1369 N N . LEU A 1 163 ? -20.619 0.478 16.695 1.00 59.75 163 LEU A N 1
ATOM 1370 C CA . LEU A 1 163 ? -22.008 0.429 17.145 1.00 59.75 163 LEU A CA 1
ATOM 1371 C C . LEU A 1 163 ? -22.519 -1.016 17.171 1.00 59.75 163 LEU A C 1
ATOM 1373 O O . LEU A 1 163 ? -23.176 -1.393 18.130 1.00 59.75 163 LEU A O 1
ATOM 1377 N N . GLU A 1 164 ? -22.187 -1.811 16.151 1.00 64.75 164 GLU A N 1
ATOM 1378 C CA . GLU A 1 164 ? -22.492 -3.247 16.080 1.00 64.75 164 GLU A CA 1
ATOM 1379 C C . GLU A 1 164 ? -21.787 -4.020 17.201 1.00 64.75 164 GLU A C 1
ATOM 1381 O O . GLU A 1 164 ? -22.459 -4.679 17.978 1.00 64.75 164 GLU A O 1
ATOM 1386 N N . GLU A 1 165 ? -20.475 -3.838 17.388 1.00 60.78 165 GLU A N 1
ATOM 1387 C CA . GLU A 1 165 ? -19.717 -4.465 18.485 1.00 60.78 165 GLU A CA 1
ATOM 1388 C C . GLU A 1 165 ? -20.257 -4.069 19.873 1.00 60.78 165 GLU A C 1
ATOM 1390 O O . GLU A 1 165 ? -20.257 -4.879 20.798 1.00 60.78 165 GLU A O 1
ATOM 1395 N N . LEU A 1 166 ? -20.724 -2.824 20.036 1.00 56.06 166 LEU A N 1
ATOM 1396 C CA . LEU A 1 166 ? -21.349 -2.367 21.277 1.00 56.06 166 LEU A CA 1
ATOM 1397 C C . LEU A 1 166 ? -22.742 -2.974 21.476 1.00 56.06 166 LEU A C 1
ATOM 1399 O O . LEU A 1 166 ? -23.081 -3.301 22.608 1.00 56.06 166 LEU A O 1
ATOM 1403 N N . ASN A 1 167 ? -23.536 -3.116 20.415 1.00 55.09 167 ASN A N 1
ATOM 1404 C CA . ASN A 1 167 ? -24.846 -3.762 20.481 1.00 55.09 167 ASN A CA 1
ATOM 1405 C C . ASN A 1 167 ? -24.698 -5.251 20.802 1.00 55.09 167 ASN A C 1
ATOM 1407 O O . ASN A 1 167 ? -25.346 -5.711 21.730 1.00 55.09 167 ASN A O 1
ATOM 1411 N N . ASP A 1 168 ? -23.777 -5.956 20.142 1.00 57.00 168 ASP A N 1
ATOM 1412 C CA . ASP A 1 168 ? -23.469 -7.361 20.432 1.00 57.00 168 ASP A CA 1
ATOM 1413 C C . ASP A 1 168 ? -23.014 -7.537 21.892 1.00 57.00 168 ASP A C 1
ATOM 1415 O O . ASP A 1 168 ? -23.449 -8.456 22.583 1.00 57.00 168 ASP A O 1
ATOM 1419 N N . PHE A 1 169 ? -22.189 -6.615 22.403 1.00 50.91 169 PHE A N 1
ATOM 1420 C CA . PHE A 1 169 ? -21.764 -6.603 23.805 1.00 50.91 169 PHE A CA 1
ATOM 1421 C C . PHE A 1 169 ? -22.912 -6.294 24.783 1.00 50.91 169 PHE A C 1
ATOM 1423 O O . PHE A 1 169 ? -22.996 -6.899 25.850 1.00 50.91 169 PHE A O 1
ATOM 1430 N N . ILE A 1 170 ? -23.800 -5.350 24.452 1.00 55.03 170 ILE A N 1
ATOM 1431 C CA . ILE A 1 170 ? -24.983 -5.027 25.267 1.00 55.03 170 ILE A CA 1
ATOM 1432 C C . ILE A 1 170 ? -25.955 -6.210 25.285 1.00 55.03 170 ILE A C 1
ATOM 1434 O O . ILE A 1 170 ? -26.477 -6.548 26.348 1.00 55.03 170 ILE A O 1
ATOM 1438 N N . ASP A 1 171 ? -26.167 -6.865 24.149 1.00 53.69 171 ASP A N 1
ATOM 1439 C CA . ASP A 1 171 ? -27.042 -8.027 24.034 1.00 53.69 171 ASP A CA 1
ATOM 1440 C C . ASP A 1 171 ? -26.459 -9.226 24.805 1.00 53.69 171 ASP A C 1
ATOM 1442 O O . ASP A 1 171 ? -27.184 -9.865 25.569 1.00 53.69 171 ASP A O 1
ATOM 1446 N N . GLU A 1 172 ? -25.140 -9.462 24.739 1.00 52.06 172 GLU A N 1
ATOM 1447 C CA . GLU A 1 172 ? -24.444 -10.480 25.547 1.00 52.06 172 GLU A CA 1
ATOM 1448 C C . GLU A 1 172 ? -24.555 -10.210 27.060 1.00 52.06 172 GLU A C 1
ATOM 1450 O O . GLU A 1 172 ? -24.751 -11.140 27.853 1.00 52.06 172 GLU A O 1
ATOM 1455 N N . LEU A 1 173 ? -24.445 -8.947 27.490 1.00 51.59 173 LEU A N 1
ATOM 1456 C CA . LEU A 1 173 ? -24.668 -8.563 28.888 1.00 51.59 173 LEU A CA 1
ATOM 1457 C C . LEU A 1 173 ? -26.118 -8.837 29.309 1.00 51.59 173 LEU A C 1
ATOM 1459 O O . LEU A 1 173 ? -26.346 -9.451 30.350 1.00 51.59 173 LEU A O 1
ATOM 1463 N N . THR A 1 174 ? -27.080 -8.460 28.465 1.00 55.50 174 THR A N 1
ATOM 1464 C CA . THR A 1 174 ? -28.516 -8.594 28.748 1.00 55.50 174 THR A CA 1
ATOM 1465 C C . THR A 1 174 ? -28.955 -10.064 28.806 1.00 55.50 174 THR A C 1
ATOM 1467 O O . THR A 1 174 ? -29.767 -10.438 29.657 1.00 55.50 174 THR A O 1
ATOM 1470 N N . GLU A 1 175 ? -28.402 -10.936 27.954 1.00 53.00 175 GLU A N 1
ATOM 1471 C CA . GLU A 1 175 ? -28.629 -12.388 28.028 1.00 53.00 175 GLU A CA 1
ATOM 1472 C C . GLU A 1 175 ? -28.033 -13.005 29.305 1.00 53.00 175 GLU A C 1
ATOM 1474 O O . GLU A 1 175 ? -28.631 -13.903 29.910 1.00 53.00 175 GLU A O 1
ATOM 1479 N N . ASN A 1 176 ? -26.879 -12.508 29.761 1.00 52.69 176 ASN A N 1
ATOM 1480 C CA . ASN A 1 176 ? -26.208 -13.006 30.962 1.00 52.69 176 ASN A CA 1
ATOM 1481 C C . ASN A 1 176 ? -26.760 -12.437 32.278 1.00 52.69 176 ASN A C 1
ATOM 1483 O O . ASN A 1 176 ? -26.558 -13.064 33.323 1.00 52.69 176 ASN A O 1
ATOM 1487 N N . ASP A 1 177 ? -27.496 -11.324 32.260 1.00 50.91 177 ASP A N 1
ATOM 1488 C CA . ASP A 1 177 ? -28.090 -10.709 33.457 1.00 50.91 177 ASP A CA 1
ATOM 1489 C C . ASP A 1 177 ? -29.095 -11.631 34.171 1.00 50.91 177 ASP A C 1
ATOM 1491 O O . ASP A 1 177 ? -29.226 -11.586 35.397 1.00 50.91 177 ASP A O 1
ATOM 1495 N N . GLN A 1 178 ? -29.750 -12.550 33.449 1.00 56.88 178 GLN A N 1
ATOM 1496 C CA . GLN A 1 178 ? -30.624 -13.560 34.064 1.00 56.88 178 GLN A CA 1
ATOM 1497 C C . GLN A 1 178 ? -29.858 -14.586 34.916 1.00 56.88 178 GLN A C 1
ATOM 1499 O O . GLN A 1 178 ? -30.422 -15.175 35.840 1.00 56.88 178 GLN A O 1
ATOM 1504 N N . LYS A 1 179 ? -28.576 -14.815 34.611 1.00 53.19 179 LYS A N 1
ATOM 1505 C CA . LYS A 1 179 ? -27.712 -15.794 35.287 1.00 53.19 179 LYS A CA 1
ATOM 1506 C C . LYS A 1 179 ? -26.758 -15.137 36.287 1.00 53.19 179 LYS A C 1
ATOM 1508 O O . LYS A 1 179 ? -26.427 -15.750 37.302 1.00 53.19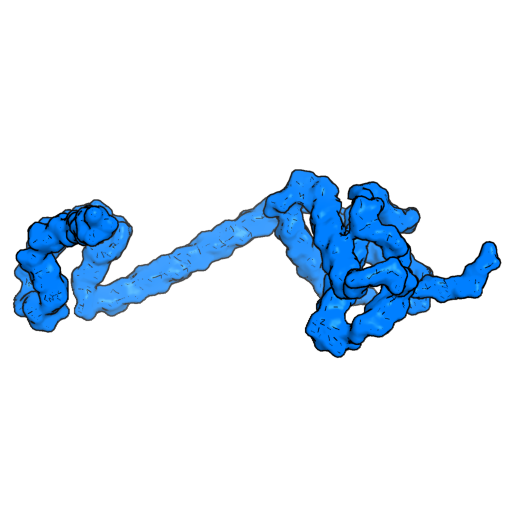 179 LYS A O 1
ATOM 1513 N N . TYR A 1 180 ? -26.340 -13.901 36.020 1.00 54.91 180 TYR A N 1
ATOM 1514 C CA . TYR A 1 180 ? -25.401 -13.125 36.827 1.00 54.91 180 TYR A CA 1
ATOM 1515 C C . TYR A 1 180 ? -25.940 -11.702 37.056 1.00 54.91 180 TYR A C 1
ATOM 1517 O O . TYR A 1 180 ? -25.444 -10.753 36.457 1.00 54.91 180 TYR A O 1
ATOM 1525 N N . PRO A 1 181 ? -26.895 -11.512 37.983 1.00 58.94 181 PRO A N 1
ATOM 1526 C CA . PRO A 1 181 ? -27.632 -10.251 38.167 1.00 58.94 181 PRO A CA 1
ATOM 1527 C C . PRO A 1 181 ? -26.789 -9.061 38.669 1.00 58.94 181 PRO A C 1
ATOM 1529 O O . PRO A 1 181 ? -27.318 -7.982 38.921 1.00 58.94 181 PRO A O 1
ATOM 1532 N N . LEU A 1 182 ? -25.481 -9.251 38.870 1.00 58.06 182 LEU A N 1
ATOM 1533 C CA . LEU A 1 182 ? -24.530 -8.211 39.276 1.00 58.06 182 LEU A CA 1
ATOM 1534 C C . LEU A 1 182 ? -23.528 -7.854 38.165 1.00 58.06 182 LEU A C 1
ATOM 1536 O O . LEU A 1 182 ? -22.631 -7.047 38.404 1.00 58.06 182 LEU A O 1
ATOM 1540 N N . LEU A 1 183 ? -23.652 -8.438 36.969 1.00 58.78 183 LEU A N 1
ATOM 1541 C CA . LEU A 1 183 ? -22.754 -8.172 35.843 1.00 58.78 183 LEU A CA 1
ATOM 1542 C C . LEU A 1 183 ? -22.872 -6.714 35.364 1.00 58.78 183 LEU A C 1
ATOM 1544 O O . LEU A 1 183 ? -21.854 -6.065 35.125 1.00 58.78 183 LEU A O 1
ATOM 1548 N N . GLU A 1 184 ? -24.087 -6.155 35.378 1.00 54.84 184 GLU A N 1
ATOM 1549 C CA . GLU A 1 184 ? -24.366 -4.734 35.119 1.00 54.84 184 GLU A CA 1
ATOM 1550 C C . GLU A 1 184 ? -23.566 -3.774 36.034 1.00 54.84 184 GLU A C 1
ATOM 1552 O O . GLU A 1 184 ? -23.200 -2.671 35.621 1.00 54.84 184 GLU A O 1
ATOM 1557 N N . TYR A 1 185 ? -23.221 -4.190 37.262 1.00 54.56 185 TYR A N 1
ATOM 1558 C CA . TYR A 1 185 ? -22.417 -3.384 38.199 1.00 54.56 185 TYR A CA 1
ATOM 1559 C C . TYR A 1 185 ? -20.922 -3.375 37.878 1.00 54.56 185 TYR A C 1
ATOM 1561 O O . TYR A 1 185 ? -20.216 -2.454 38.284 1.00 54.56 185 TYR A O 1
ATOM 1569 N N . LEU A 1 186 ? -20.432 -4.394 37.171 1.00 52.09 186 LEU A N 1
ATOM 1570 C CA . LEU A 1 186 ? -19.042 -4.491 36.724 1.00 52.09 186 LEU A CA 1
ATOM 1571 C C . LEU A 1 186 ? -18.833 -3.828 35.355 1.00 52.09 186 LEU A C 1
ATOM 1573 O O . LEU A 1 186 ? -17.700 -3.757 34.874 1.00 52.09 186 LEU A O 1
ATOM 1577 N N . ASN A 1 187 ? -19.905 -3.326 34.735 1.00 54.25 187 ASN A N 1
ATOM 1578 C CA . ASN A 1 187 ? -19.830 -2.628 33.466 1.00 54.25 187 ASN A CA 1
ATOM 1579 C C . ASN A 1 187 ? -19.072 -1.302 33.647 1.00 54.25 187 ASN A C 1
ATOM 1581 O O . ASN A 1 187 ? -19.488 -0.412 34.390 1.00 54.25 187 ASN A O 1
ATOM 1585 N N . VAL A 1 188 ? -17.939 -1.180 32.953 1.00 45.81 188 VAL A N 1
ATOM 1586 C CA . VAL A 1 188 ? -16.941 -0.099 33.092 1.00 45.81 188 VAL A CA 1
ATOM 1587 C C . VAL A 1 188 ? -17.533 1.293 32.809 1.00 45.81 188 VAL A C 1
ATOM 1589 O O . VAL A 1 188 ? -16.971 2.314 33.204 1.00 45.81 188 VAL A O 1
ATOM 1592 N N . THR A 1 189 ? -18.696 1.354 32.1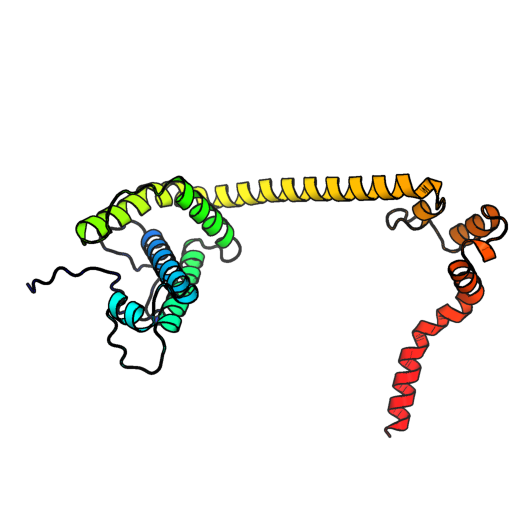62 1.00 44.94 189 THR A N 1
ATOM 1593 C CA . THR A 1 189 ? -19.436 2.588 31.870 1.00 44.94 189 THR A CA 1
ATOM 1594 C C . THR A 1 189 ? -20.256 3.114 33.054 1.00 44.94 189 THR A C 1
ATOM 1596 O O . THR A 1 189 ? -20.623 4.292 33.060 1.00 44.94 189 THR A O 1
ATOM 1599 N N . ASN A 1 190 ? -20.502 2.308 34.093 1.00 49.12 190 ASN A N 1
ATOM 1600 C CA . ASN A 1 190 ? -21.312 2.694 35.247 1.00 49.12 190 ASN A CA 1
ATOM 1601 C C . ASN A 1 190 ? -20.444 3.296 36.372 1.00 49.12 190 ASN A C 1
ATOM 1603 O O . ASN A 1 190 ? -20.210 2.709 37.426 1.00 49.12 190 ASN A O 1
ATOM 1607 N N . THR A 1 191 ? -19.959 4.520 36.150 1.00 47.94 191 THR A N 1
ATOM 1608 C CA . THR A 1 191 ? -19.015 5.259 37.023 1.00 47.94 191 THR A CA 1
ATOM 1609 C C . THR A 1 191 ? -19.568 5.694 38.390 1.00 47.94 191 THR A C 1
ATOM 1611 O O . THR A 1 191 ? -18.899 6.422 39.122 1.00 47.94 191 THR A O 1
ATOM 1614 N N . LYS A 1 192 ? -20.780 5.268 38.765 1.00 55.09 192 LYS A N 1
ATOM 1615 C CA . LYS A 1 192 ? -21.436 5.639 40.032 1.00 55.09 192 LYS A CA 1
ATOM 1616 C C . LYS A 1 192 ? -21.248 4.622 41.160 1.00 55.09 192 LYS A C 1
ATOM 1618 O O . LYS A 1 192 ? -21.716 4.880 42.262 1.00 55.09 192 LYS A O 1
ATOM 1623 N N . CYS A 1 193 ? -20.611 3.478 40.907 1.00 55.41 193 CYS A N 1
ATOM 1624 C CA . CYS A 1 193 ? -20.523 2.406 41.895 1.00 55.41 193 CYS A CA 1
ATOM 1625 C C . CYS A 1 193 ? -19.255 2.525 42.752 1.00 55.41 193 CYS A C 1
ATOM 1627 O O . CYS A 1 193 ? -18.144 2.339 42.254 1.00 55.41 193 CYS A O 1
ATOM 1629 N N . THR A 1 194 ? -19.406 2.806 44.049 1.00 65.25 194 THR A N 1
ATOM 1630 C CA . THR A 1 194 ? -18.307 2.654 45.013 1.00 65.25 194 THR A CA 1
ATOM 1631 C C . THR A 1 194 ? -18.141 1.182 45.395 1.00 65.25 194 THR A C 1
ATOM 1633 O O . THR A 1 194 ? -19.063 0.370 45.265 1.00 65.25 194 THR A O 1
ATOM 1636 N N . ILE A 1 195 ? -16.953 0.817 45.885 1.00 61.44 195 ILE A N 1
ATOM 1637 C CA . ILE A 1 195 ? -16.694 -0.533 46.411 1.00 61.44 195 ILE A CA 1
ATOM 1638 C C . ILE A 1 195 ? -17.595 -0.813 47.628 1.00 61.44 195 ILE A C 1
ATOM 1640 O O . ILE A 1 195 ? -18.032 -1.950 47.807 1.00 61.44 195 ILE A O 1
ATOM 1644 N N . GLU A 1 196 ? -17.928 0.207 48.432 1.00 65.75 196 GLU A N 1
ATOM 1645 C CA . GLU A 1 196 ? -18.858 0.057 49.558 1.00 65.75 196 GLU A CA 1
ATOM 1646 C C . GLU A 1 196 ? -20.293 -0.254 49.104 1.00 65.75 196 GLU A C 1
ATOM 1648 O O . GLU A 1 196 ? -20.944 -1.124 49.693 1.00 65.75 196 GLU A O 1
ATOM 1653 N N . ASP A 1 197 ? -20.771 0.394 48.036 1.00 66.69 197 ASP A N 1
ATOM 1654 C CA . ASP A 1 197 ? -22.103 0.152 47.469 1.00 66.69 197 ASP A CA 1
ATOM 1655 C C . ASP A 1 197 ? -22.198 -1.240 46.831 1.00 66.69 197 ASP A C 1
ATOM 1657 O O . ASP A 1 197 ? -23.195 -1.946 47.017 1.00 66.69 197 ASP A O 1
ATOM 1661 N N . PHE A 1 198 ? -21.140 -1.667 46.132 1.00 67.06 198 PHE A N 1
ATOM 1662 C CA . PHE A 1 198 ? -21.034 -3.015 45.568 1.00 67.06 198 PHE A CA 1
ATOM 1663 C C . PHE A 1 198 ? -21.059 -4.085 46.666 1.00 67.06 198 PHE A C 1
ATOM 1665 O O . PHE A 1 198 ? -21.844 -5.031 46.590 1.00 67.06 198 PHE A O 1
ATOM 1672 N N . ASN A 1 199 ? -20.254 -3.916 47.721 1.00 67.88 199 ASN A N 1
ATOM 1673 C CA . ASN A 1 199 ? -20.199 -4.863 48.835 1.00 67.88 199 ASN A CA 1
ATOM 1674 C C . ASN A 1 199 ? -21.543 -4.939 49.579 1.00 67.88 199 ASN A C 1
ATOM 1676 O O . ASN A 1 199 ? -22.027 -6.028 49.880 1.00 67.88 199 ASN A O 1
ATOM 1680 N N . SER A 1 200 ? -22.192 -3.795 49.812 1.00 68.50 200 SER A N 1
ATOM 1681 C CA . SER A 1 200 ? -23.499 -3.742 50.478 1.00 68.50 200 SER A CA 1
ATOM 1682 C C . SER A 1 200 ? -24.577 -4.471 49.671 1.00 68.50 200 SER A C 1
ATOM 1684 O O . SER A 1 200 ? -25.319 -5.281 50.223 1.00 68.50 200 SER A O 1
ATOM 1686 N N . LYS A 1 201 ? -24.637 -4.262 48.349 1.00 65.88 201 LYS A N 1
ATOM 1687 C CA . LYS A 1 201 ? -25.599 -4.960 47.480 1.00 65.88 201 LYS A CA 1
ATOM 1688 C C . LYS A 1 201 ? -25.306 -6.444 47.340 1.00 65.88 201 LYS A C 1
ATOM 1690 O O . LYS A 1 201 ? -26.253 -7.228 47.359 1.00 65.88 201 LYS A O 1
ATOM 1695 N N . LEU A 1 202 ? -24.036 -6.838 47.249 1.00 68.19 202 LEU A N 1
ATOM 1696 C CA . LEU A 1 202 ? -23.643 -8.245 47.219 1.00 68.19 202 LEU A CA 1
ATOM 1697 C C . LEU A 1 202 ? -24.194 -8.969 48.458 1.00 68.19 202 LEU A C 1
ATOM 1699 O O . LEU A 1 202 ? -24.942 -9.935 48.311 1.00 68.19 202 LEU A O 1
ATOM 1703 N N . GLN A 1 203 ? -23.924 -8.427 49.654 1.00 67.25 203 GLN A N 1
ATOM 1704 C CA . GLN A 1 203 ? -24.386 -8.954 50.949 1.00 67.25 203 GLN A CA 1
ATOM 1705 C C . GLN A 1 203 ? -25.917 -8.969 51.094 1.00 67.25 203 GLN A C 1
ATOM 1707 O O . GLN A 1 203 ? -26.465 -9.854 51.747 1.00 67.25 203 GLN A O 1
ATOM 1712 N N . MET A 1 204 ? -26.625 -8.010 50.488 1.00 63.16 204 MET A N 1
ATOM 1713 C CA . MET A 1 204 ? -28.091 -7.933 50.557 1.00 63.16 204 MET A CA 1
ATOM 1714 C C . MET A 1 204 ? -28.812 -8.841 49.549 1.00 63.16 204 MET A C 1
ATOM 1716 O O . MET A 1 204 ? -29.935 -9.265 49.818 1.00 63.16 204 MET A O 1
ATOM 1720 N N . THR A 1 205 ? -28.204 -9.118 48.393 1.00 59.53 205 THR A N 1
ATOM 1721 C CA . THR A 1 205 ? -28.899 -9.740 47.248 1.00 59.53 205 THR A CA 1
ATOM 1722 C C . THR A 1 205 ? -28.751 -11.260 47.224 1.00 59.53 205 THR A C 1
ATOM 1724 O O . THR A 1 205 ? -29.648 -11.957 46.755 1.00 59.53 205 THR A O 1
ATOM 1727 N N . ILE A 1 206 ? -27.647 -11.800 47.745 1.00 61.84 206 ILE A N 1
ATOM 1728 C CA . ILE A 1 206 ? -27.322 -13.222 47.609 1.00 61.84 206 ILE A CA 1
ATOM 1729 C C . ILE A 1 206 ? -27.306 -13.874 48.992 1.00 61.84 206 ILE A C 1
ATOM 1731 O O . ILE A 1 206 ? -26.377 -13.685 49.775 1.00 61.84 206 ILE A O 1
ATOM 1735 N N . ARG A 1 207 ? -28.328 -14.688 49.292 1.00 57.00 207 ARG A N 1
ATOM 1736 C CA . ARG A 1 207 ? -28.215 -15.681 50.371 1.00 57.00 207 ARG A CA 1
ATOM 1737 C C . ARG A 1 207 ? -27.181 -16.721 49.924 1.00 57.00 207 ARG A C 1
ATOM 1739 O O . ARG A 1 207 ? -27.265 -17.204 48.800 1.00 57.00 207 ARG A O 1
ATOM 1746 N N . ASP A 1 208 ? -26.207 -17.019 50.779 1.00 66.44 208 ASP A N 1
ATOM 1747 C CA . ASP A 1 208 ? -25.109 -17.969 50.527 1.00 66.44 208 ASP A CA 1
ATOM 1748 C C . ASP A 1 208 ? -24.057 -17.512 49.489 1.00 66.44 208 ASP A C 1
ATOM 1750 O O . ASP A 1 208 ? -23.665 -18.260 48.595 1.00 66.44 208 ASP A O 1
ATOM 1754 N N . ILE A 1 209 ? -23.540 -16.282 49.628 1.00 67.19 209 ILE A N 1
ATOM 1755 C CA . ILE A 1 209 ? -22.432 -15.727 48.815 1.00 67.19 209 ILE A CA 1
ATOM 1756 C C . ILE A 1 209 ? -21.245 -16.685 48.653 1.00 67.19 209 ILE A C 1
ATOM 1758 O O . ILE A 1 209 ? -20.664 -16.756 47.569 1.00 67.19 209 ILE A O 1
ATOM 1762 N N . ASP A 1 210 ? -20.888 -17.419 49.708 1.00 64.88 210 ASP A N 1
ATOM 1763 C CA . ASP A 1 210 ? -19.769 -18.367 49.693 1.00 64.88 210 ASP A CA 1
ATOM 1764 C C . ASP A 1 210 ? -19.943 -19.485 48.658 1.00 64.88 210 ASP A C 1
ATOM 1766 O O . ASP A 1 210 ? -18.955 -20.025 48.165 1.00 64.88 210 ASP A O 1
ATOM 1770 N N . LEU A 1 211 ? -21.187 -19.818 48.301 1.00 63.41 211 LEU A N 1
ATOM 1771 C CA . LEU A 1 211 ? -21.494 -20.855 47.323 1.00 63.41 211 LEU A CA 1
ATOM 1772 C C . LEU A 1 211 ? -21.364 -20.343 45.883 1.00 63.41 211 LEU A C 1
ATOM 1774 O O . LEU A 1 211 ? -20.820 -21.037 45.026 1.00 63.41 211 LEU A O 1
ATOM 1778 N N . TYR A 1 212 ? -21.867 -19.137 45.615 1.00 58.03 212 TYR A N 1
ATOM 1779 C CA . TYR A 1 212 ? -21.993 -18.613 44.251 1.00 58.03 212 TYR A CA 1
ATOM 1780 C C . TYR A 1 212 ? -20.802 -17.750 43.817 1.00 58.03 212 TYR A C 1
ATOM 1782 O O . TYR A 1 212 ? -20.458 -17.733 42.636 1.00 58.03 212 TYR A O 1
ATOM 1790 N N . TYR A 1 213 ? -20.147 -17.063 44.758 1.00 63.31 213 TYR A N 1
ATOM 1791 C CA . TYR A 1 213 ? -19.039 -16.142 44.484 1.00 63.31 213 TYR A CA 1
ATOM 1792 C C . TYR A 1 213 ? -17.887 -16.285 45.501 1.00 63.31 213 TYR A C 1
ATOM 1794 O O . TYR A 1 213 ? -17.465 -15.292 46.103 1.00 63.31 213 TYR A O 1
ATOM 1802 N N . PRO A 1 214 ? -17.322 -17.498 45.680 1.00 67.38 214 PRO A N 1
ATOM 1803 C CA . PRO A 1 214 ? -16.321 -17.780 46.715 1.00 67.38 214 PRO A CA 1
ATOM 1804 C C . PRO A 1 214 ? -15.055 -16.926 46.578 1.00 67.38 214 PRO A C 1
ATOM 1806 O O . PRO A 1 214 ? -14.512 -16.442 47.568 1.00 67.38 214 PRO A O 1
ATOM 1809 N N . ILE A 1 215 ? -14.597 -16.696 45.343 1.00 68.19 215 ILE A N 1
ATOM 1810 C CA . ILE A 1 215 ? -13.396 -15.896 45.060 1.00 68.19 215 ILE A CA 1
ATOM 1811 C C . ILE A 1 215 ? -13.655 -14.416 45.352 1.00 68.19 215 ILE A C 1
ATOM 1813 O O . ILE A 1 215 ? -12.848 -13.765 46.014 1.00 68.19 215 ILE A O 1
ATOM 1817 N N . THR A 1 216 ? -14.794 -13.885 44.907 1.00 68.75 216 THR A N 1
ATOM 1818 C CA . THR A 1 216 ? -15.175 -12.490 45.157 1.00 68.75 216 THR A CA 1
ATOM 1819 C C . THR A 1 216 ? -15.312 -12.226 46.653 1.00 68.75 216 THR A C 1
ATOM 1821 O O . THR A 1 216 ? -14.770 -11.239 47.146 1.00 68.75 216 THR A O 1
ATOM 1824 N N . ASN A 1 217 ? -15.954 -13.133 47.397 1.00 73.44 217 ASN A N 1
ATOM 1825 C CA . ASN A 1 217 ? -16.085 -13.005 48.847 1.00 73.44 217 ASN A CA 1
ATOM 1826 C C . ASN A 1 217 ? -14.727 -13.070 49.554 1.00 73.44 217 ASN A C 1
ATOM 1828 O O . ASN A 1 217 ? -14.422 -12.233 50.401 1.00 73.44 217 ASN A O 1
ATOM 1832 N N . PHE A 1 218 ? -13.870 -14.013 49.148 1.00 74.44 218 PHE A N 1
ATOM 1833 C CA . PHE A 1 218 ? -12.507 -14.140 49.661 1.00 74.44 218 PHE A CA 1
ATOM 1834 C C . PHE A 1 218 ? -11.692 -12.850 49.476 1.00 74.44 218 PHE A C 1
ATOM 1836 O O . PHE A 1 218 ? -10.949 -12.457 50.379 1.00 74.44 218 PHE A O 1
ATOM 1843 N N . ILE A 1 219 ? -11.829 -12.192 48.320 1.00 69.62 219 ILE A N 1
ATOM 1844 C CA . ILE A 1 219 ? -11.132 -10.939 48.001 1.00 69.62 219 ILE A CA 1
ATOM 1845 C C . ILE A 1 219 ? -11.697 -9.769 48.806 1.00 69.62 219 ILE A C 1
ATOM 1847 O O . ILE A 1 219 ? -10.922 -9.004 49.377 1.00 69.62 219 ILE A O 1
ATOM 1851 N N . LEU A 1 220 ? -13.023 -9.642 48.898 1.00 71.62 220 LEU A N 1
ATOM 1852 C CA . LEU A 1 220 ? -13.674 -8.565 49.650 1.00 71.62 220 LEU A CA 1
ATOM 1853 C C . LEU A 1 220 ? -13.364 -8.637 51.151 1.00 71.62 220 LEU A C 1
ATOM 1855 O O . LEU A 1 220 ? -13.066 -7.613 51.763 1.00 71.62 220 LEU A O 1
ATOM 1859 N N . GLN A 1 221 ? -13.348 -9.838 51.735 1.00 75.00 221 GLN A N 1
ATOM 1860 C CA . GLN A 1 221 ? -12.987 -10.037 53.144 1.00 75.00 221 GLN A CA 1
ATOM 1861 C C . GLN A 1 221 ? -11.543 -9.622 53.457 1.00 75.00 221 GLN A C 1
ATOM 1863 O O . GLN A 1 221 ? -11.253 -9.197 54.572 1.00 75.00 221 GLN A O 1
ATOM 1868 N N . ARG A 1 222 ? -10.641 -9.720 52.474 1.00 74.19 222 ARG A N 1
ATOM 1869 C CA . ARG A 1 222 ? -9.211 -9.400 52.616 1.00 74.19 222 ARG A CA 1
ATOM 1870 C C . ARG A 1 222 ? -8.806 -8.118 51.905 1.00 74.19 222 ARG A C 1
ATOM 1872 O O . ARG A 1 222 ? -7.619 -7.860 51.720 1.00 74.19 222 ARG A O 1
ATOM 1879 N N . LEU A 1 223 ? -9.764 -7.284 51.515 1.00 69.06 223 LEU A N 1
ATOM 1880 C CA . LEU A 1 223 ? -9.487 -6.134 50.659 1.00 69.06 223 LEU A CA 1
ATOM 1881 C C . LEU A 1 223 ? -8.506 -5.153 51.324 1.00 69.06 223 LEU A C 1
ATOM 1883 O O . LEU A 1 223 ? -7.579 -4.677 50.675 1.00 69.06 223 LEU A O 1
ATOM 1887 N N . ASN A 1 224 ? -8.623 -4.955 52.641 1.00 68.19 224 ASN A N 1
ATOM 1888 C CA . ASN A 1 224 ? -7.686 -4.153 53.440 1.00 68.19 224 ASN A CA 1
ATOM 1889 C C . ASN A 1 224 ? -6.282 -4.780 53.543 1.00 68.19 224 ASN A C 1
ATOM 1891 O O . ASN A 1 224 ? -5.287 -4.062 53.610 1.00 68.19 224 ASN A O 1
ATOM 1895 N N . GLU A 1 225 ? -6.178 -6.111 53.529 1.00 68.00 225 GLU A N 1
ATOM 1896 C CA . GLU A 1 225 ? -4.892 -6.822 53.520 1.00 68.00 225 GLU A CA 1
ATOM 1897 C C . GLU A 1 225 ? -4.218 -6.690 52.145 1.00 68.00 225 GLU A C 1
ATOM 1899 O O . GLU A 1 225 ? -3.018 -6.424 52.041 1.00 68.00 225 GLU A O 1
ATOM 1904 N N . PHE A 1 226 ? -5.009 -6.788 51.074 1.00 63.53 226 PHE A N 1
ATOM 1905 C CA . PHE A 1 226 ? -4.545 -6.689 49.692 1.00 63.53 226 PHE A CA 1
ATOM 1906 C C . PHE A 1 226 ? -4.227 -5.265 49.235 1.00 63.53 226 PHE A C 1
ATOM 1908 O O . PHE A 1 226 ? -3.406 -5.092 48.334 1.00 63.53 226 PHE A O 1
ATOM 1915 N N . GLN A 1 227 ? -4.759 -4.233 49.895 1.00 63.41 227 GLN A N 1
ATOM 1916 C CA . GLN A 1 227 ? -4.361 -2.840 49.650 1.00 63.41 227 GLN A CA 1
ATOM 1917 C C . GLN A 1 227 ? -2.847 -2.612 49.804 1.00 63.41 227 GLN A C 1
ATOM 1919 O O . GLN A 1 227 ? -2.297 -1.708 49.167 1.00 63.41 227 GLN A O 1
ATOM 1924 N N . ASN A 1 228 ? -2.167 -3.447 50.598 1.00 60.81 228 ASN A N 1
ATOM 1925 C CA . ASN A 1 228 ? -0.729 -3.360 50.836 1.00 60.81 228 ASN A CA 1
ATOM 1926 C C . ASN A 1 228 ? 0.122 -4.194 49.862 1.00 60.81 228 ASN A C 1
ATOM 1928 O O . ASN A 1 228 ? 1.336 -3.992 49.806 1.00 60.81 228 ASN A O 1
ATOM 1932 N N . ILE A 1 229 ? -0.478 -5.071 49.041 1.00 67.56 229 ILE A N 1
ATOM 1933 C CA . ILE A 1 229 ? 0.251 -5.888 48.047 1.00 67.56 229 ILE A CA 1
ATOM 1934 C C . ILE A 1 229 ? 1.026 -5.011 47.057 1.00 67.56 229 ILE A C 1
ATOM 1936 O O . ILE A 1 229 ? 2.126 -5.374 46.641 1.00 67.56 229 ILE A O 1
ATOM 1940 N N . LYS A 1 230 ? 0.518 -3.816 46.734 1.00 63.84 230 LYS A N 1
ATOM 1941 C CA . LYS A 1 230 ? 1.205 -2.849 45.860 1.00 63.84 230 LYS A CA 1
ATOM 1942 C C . LYS A 1 230 ? 2.600 -2.440 46.360 1.00 63.84 230 LYS A C 1
ATOM 1944 O O . LYS A 1 230 ? 3.425 -2.004 45.564 1.00 63.84 230 LYS A O 1
ATOM 1949 N N . TYR A 1 231 ? 2.882 -2.597 47.656 1.00 64.19 231 TYR A N 1
ATOM 1950 C CA . TYR A 1 231 ? 4.185 -2.293 48.255 1.00 64.19 231 TYR A CA 1
ATOM 1951 C C . TYR A 1 231 ? 5.146 -3.491 48.267 1.00 64.19 231 TYR A C 1
ATOM 1953 O O . TYR A 1 231 ? 6.340 -3.310 48.502 1.00 64.19 231 TYR A O 1
ATOM 1961 N N . LEU A 1 232 ? 4.663 -4.700 47.967 1.00 60.31 232 LEU A N 1
ATOM 1962 C CA . LEU A 1 232 ? 5.451 -5.930 48.032 1.00 60.31 232 LEU A CA 1
ATOM 1963 C C . LEU A 1 232 ? 6.586 -5.942 46.995 1.00 60.31 232 LEU A C 1
ATOM 1965 O O . LEU A 1 232 ? 7.724 -6.246 47.335 1.00 60.31 232 LEU A O 1
ATOM 1969 N N . PHE A 1 233 ? 6.303 -5.558 45.747 1.00 63.28 233 PHE A N 1
ATOM 1970 C CA . PHE A 1 233 ? 7.306 -5.526 44.676 1.00 63.28 233 PHE A CA 1
ATOM 1971 C C . PHE A 1 233 ? 8.436 -4.501 44.935 1.00 63.28 233 PHE A C 1
ATOM 1973 O O . PHE A 1 233 ? 9.607 -4.875 44.826 1.00 63.28 233 PHE A O 1
ATOM 1980 N N . PRO A 1 234 ? 8.148 -3.253 45.368 1.00 65.12 234 PRO A N 1
ATOM 1981 C CA . PRO A 1 234 ? 9.176 -2.323 45.842 1.00 65.12 234 PRO A CA 1
ATOM 1982 C C . PRO A 1 234 ? 10.035 -2.862 46.996 1.00 65.12 234 PRO A C 1
ATOM 1984 O O . PRO A 1 234 ? 11.255 -2.709 46.963 1.00 65.12 234 PRO A O 1
ATOM 1987 N N . ILE A 1 235 ? 9.422 -3.510 47.996 1.00 60.66 235 ILE A N 1
ATOM 1988 C CA . ILE A 1 235 ? 10.139 -4.087 49.145 1.00 60.66 235 ILE A CA 1
ATOM 1989 C C . ILE A 1 235 ? 11.070 -5.213 48.687 1.00 60.66 235 ILE A C 1
ATOM 1991 O O . ILE A 1 235 ? 12.247 -5.195 49.027 1.00 60.66 235 ILE A O 1
ATOM 1995 N N . VAL A 1 236 ? 10.582 -6.142 47.859 1.00 61.44 236 VAL A N 1
ATOM 1996 C CA . VAL A 1 236 ? 11.380 -7.258 47.324 1.00 61.44 236 VAL A CA 1
ATOM 1997 C C . VAL A 1 236 ? 12.573 -6.753 46.512 1.00 61.44 236 VAL A C 1
ATOM 1999 O O . VAL A 1 236 ? 13.687 -7.238 46.700 1.00 61.44 236 VAL A O 1
ATOM 2002 N N . ASN A 1 237 ? 12.385 -5.741 45.660 1.00 59.78 237 ASN A N 1
ATOM 2003 C CA . ASN A 1 237 ? 13.490 -5.148 44.904 1.00 59.78 237 ASN A CA 1
ATOM 2004 C C . ASN A 1 237 ? 14.528 -4.481 45.812 1.00 59.7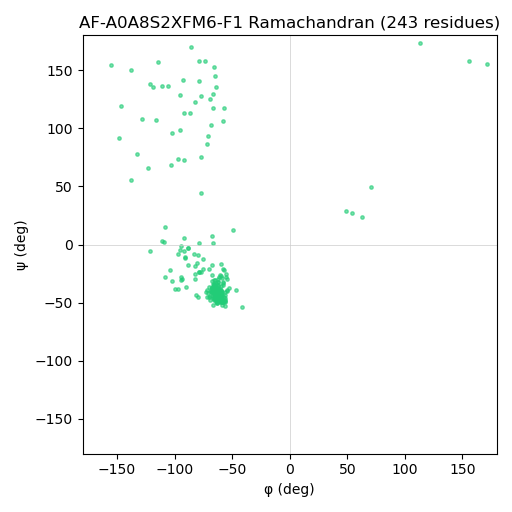8 237 ASN A C 1
ATOM 2006 O O . ASN A 1 237 ? 15.728 -4.633 45.586 1.00 59.78 237 ASN A O 1
ATOM 2010 N N . PHE A 1 238 ? 14.087 -3.779 46.857 1.00 56.91 238 PHE A N 1
ATOM 2011 C CA . PHE A 1 238 ? 14.994 -3.173 47.827 1.00 56.91 238 PHE A CA 1
ATOM 2012 C C . PHE A 1 238 ? 15.766 -4.227 48.635 1.00 56.91 238 PHE A C 1
ATOM 2014 O O . PHE A 1 238 ? 16.977 -4.106 48.808 1.00 56.91 238 PHE A O 1
ATOM 2021 N N . THR A 1 239 ? 15.102 -5.300 49.070 1.00 46.41 239 THR A N 1
ATOM 2022 C CA . THR A 1 239 ? 15.748 -6.426 49.756 1.00 46.41 239 THR A CA 1
ATOM 2023 C C . THR A 1 239 ? 16.761 -7.131 48.854 1.00 46.41 239 THR A C 1
ATOM 2025 O O . THR A 1 239 ? 17.877 -7.395 49.292 1.00 46.41 239 THR A O 1
ATOM 2028 N N . ASN A 1 240 ? 16.428 -7.371 47.583 1.00 50.12 240 ASN A N 1
ATOM 2029 C CA . ASN A 1 240 ? 17.353 -7.969 46.616 1.00 50.12 240 ASN A CA 1
ATOM 2030 C C . ASN A 1 240 ? 18.577 -7.081 46.362 1.00 50.12 240 ASN A C 1
ATOM 2032 O O . ASN A 1 240 ? 19.690 -7.589 46.274 1.00 50.12 240 ASN A O 1
ATOM 2036 N N . TYR A 1 241 ? 18.392 -5.761 46.300 1.00 58.75 241 TYR A N 1
ATOM 2037 C CA . TYR A 1 241 ? 19.497 -4.810 46.200 1.00 58.75 241 TYR A CA 1
ATOM 2038 C C . TYR A 1 241 ? 20.416 -4.843 47.432 1.00 58.75 241 TYR A C 1
ATOM 2040 O O . TYR A 1 241 ? 21.634 -4.786 47.283 1.00 58.75 241 TYR A O 1
ATOM 2048 N N . LEU A 1 242 ? 19.857 -4.970 48.642 1.00 45.12 242 LEU A N 1
ATOM 2049 C CA . LEU A 1 242 ? 20.651 -5.113 49.869 1.00 45.12 242 LEU A CA 1
ATOM 2050 C C . LEU A 1 242 ? 21.435 -6.428 49.913 1.00 45.12 242 LEU A C 1
ATOM 2052 O O . LEU A 1 242 ? 22.564 -6.425 50.378 1.00 45.12 242 LEU A O 1
ATOM 2056 N N . LEU A 1 243 ? 20.862 -7.529 49.423 1.00 50.22 243 LEU A N 1
ATOM 2057 C CA . LEU A 1 243 ? 21.532 -8.835 49.372 1.00 50.22 243 LEU A CA 1
ATOM 2058 C C . LEU A 1 243 ? 22.668 -8.899 48.338 1.00 50.22 243 LEU A C 1
ATOM 2060 O O . LEU A 1 243 ? 23.524 -9.774 48.424 1.00 50.22 243 LEU A O 1
ATOM 2064 N N . GLN A 1 244 ? 22.656 -8.010 47.345 1.00 62.81 244 GLN A N 1
ATOM 2065 C CA . GLN A 1 244 ? 23.682 -7.916 46.302 1.00 62.81 244 GLN A CA 1
ATOM 2066 C C . GLN A 1 244 ? 24.859 -6.998 46.680 1.00 62.81 244 GLN A C 1
ATOM 2068 O O . GLN A 1 244 ? 25.801 -6.878 45.895 1.00 62.81 244 GLN A O 1
ATOM 2073 N N . LYS A 1 245 ? 24.811 -6.349 47.849 1.00 45.91 245 LYS A N 1
ATOM 2074 C CA . LYS A 1 245 ? 25.897 -5.543 48.422 1.00 45.91 245 LYS A CA 1
ATOM 2075 C C . LYS A 1 245 ? 26.575 -6.266 49.576 1.00 45.91 245 LYS A C 1
ATOM 2077 O O . LYS A 1 245 ? 27.797 -6.045 49.719 1.00 45.91 245 LYS A O 1
#

pLDDT: mean 70.02, std 13.79, range [26.98, 92.12]

Sequence (245 aa):
YTKTDRFGYHNSTTAEHSTIHDKSAHLNKPMSFRLLHMFTHSMFILLYELKYLSEDDLIQLTQRKINTTSSVNLYLKNHFEKDCQLVYEILDDNNTGHIWLYKLFNHTLDILHLPGILNTNANVIQFEKQFEETILFSHIESVITEIDEYKTIYIEYVRQKKLEELNDFIDELTENDQKYPLLEYLNVTNTKCTIEDFNSKLQMTIRDIDLYYPITNFILQRLNEFQNIKYLFPIVNFTNYLLQK

Radius of gyration: 32.33 Å; Cα contacts (8 Å, |Δi|>4): 130; chains: 1; bounding box: 60×38×90 Å

Mean predicted aligned error: 17.56 Å

Foldseek 3Di:
DDDDQDAADDDQDALVPDDLQDDDPLADHSLLRLVVLLVVLVVVLVCVVVVVDDQVRLCVRHVDPPPDDDGSSVRSVSNNVSSVVSNCVVVVHPPQSVVLVVVLVVVCVVPPPDDDDSGGPVSVSVVSVCCCVPRPVVDVVCVVVSSVVVVVVVVVVVVVVVVVVVVVVVVVLVVCCVVVVCVVVVPPPCVPDDPVNSVVCLVVPDDPCCVVPVPVVVCNVCVVVCVCVVCVVVVVVVVVVVVVD

Solvent-accessible surface area (backbone atoms only — not comparable to full-atom values): 14605 Å² total; per-residue (Å²): 142,81,94,64,94,72,73,72,68,81,74,91,68,57,53,90,74,62,55,78,77,52,55,55,93,84,53,92,50,32,67,49,40,38,49,56,50,31,52,52,31,51,51,54,51,50,36,36,76,71,63,77,37,54,72,69,51,50,41,61,58,55,65,57,82,80,86,61,102,66,57,70,68,58,53,39,50,49,36,30,54,45,29,53,51,42,52,23,62,74,66,76,31,84,86,54,43,66,59,49,50,52,53,51,54,56,51,48,72,79,63,69,79,73,89,76,72,78,79,38,59,68,48,42,54,51,49,55,44,50,46,36,61,69,60,40,60,72,46,70,83,38,47,69,62,54,45,53,52,48,51,51,54,50,52,52,50,52,53,50,51,53,48,49,56,49,47,56,50,50,50,55,48,61,66,42,37,84,81,40,79,62,53,75,73,69,39,86,84,54,84,82,71,48,73,69,57,52,52,52,48,51,69,72,72,41,88,64,46,71,78,81,38,46,66,62,51,56,47,63,77,38,42,80,66,54,69,52,54,79,53,48,63,63,50,51,54,52,52,52,54,59,74,74,105

Secondary structure (DSSP, 8-state):
-------S----S-GGG--TT---TT-S-HHHHHHHHHHHHHHHHHHHHTTSS-HHHHHHHHT----SS--HHHHHHHHHHHHHHHHHHHHT-TTTHHHHHHHHHHHHHHH----S---SHHHHHHHHHHHIIIIIHHHHSSHHHHHHHHHHHHHHHHHHHHHHHHHHHHHHHHHHTTT-TTGGGG-TT-TT--HHHHHHHHHHH-TTHHHH-HHHHHHHHTHHHHTTGGGHHHHHHHHHHHHT-